Protein AF-A0A956Z7A0-F1 (afdb_monomer)

Radius of gyration: 36.02 Å; Cα contacts (8 Å, |Δi|>4): 353; chains: 1; bounding box: 116×99×53 Å

Secondary structure (DSSP, 8-state):
-----------PPPPP-----PPPP--------S-HHHHHHHHHHHHHHHHHHHHHHHHHHHHHHHHHHHHHHHHHHHHTPPPSGGGTT--PPPPPEEE-TTS-EEEETT-SS------GGGS-HHHHHHHHHHH-TTGGGSSS--HHHHHHHHHHHHHSSS-------HHHHHHHHHH--S---HHHHHHHHHHHHHHHHHS-HHHHHHHHHHHSB-STT-BSHHHHHHHHHSS-GGG--HHHHHHHHHHTTSTTTT-TTT-HHHHHHHHHHHHHHHHHTTSS-HHHHHHHHHPPP-PPP------S-HHHHHHHHHHHHHHH-HHHHHH-

Nearest PDB structures (foldseek):
  3nb6-assembly1_A-2  TM=9.748E-01  e=9.211E-15  Aquifex aeolicus
  2oqo-assembly1_A-2  TM=9.650E-01  e=6.557E-15  Aquifex aeolicus VF5
  3nb7-assembly1_A-2  TM=9.835E-01  e=1.732E-14  Aquifex aeolicus
  3dwk-assembly3_C  TM=7.729E-01  e=4.667E-15  Staphylococcus aureus subsp. aureus COL
  3dwk-assembly2_B  TM=7.489E-01  e=5.399E-15  Staphylococcus aureus subsp. aureus COL

Solvent-accessible surface area (backbone atoms only — not comparable to full-atom values): 19410 Å² total; per-residue (Å²): 138,87,87,90,87,89,85,89,82,89,79,83,83,85,78,86,78,89,78,90,83,83,81,83,82,82,81,76,83,76,85,87,86,72,64,72,66,59,56,53,53,50,52,54,53,58,52,50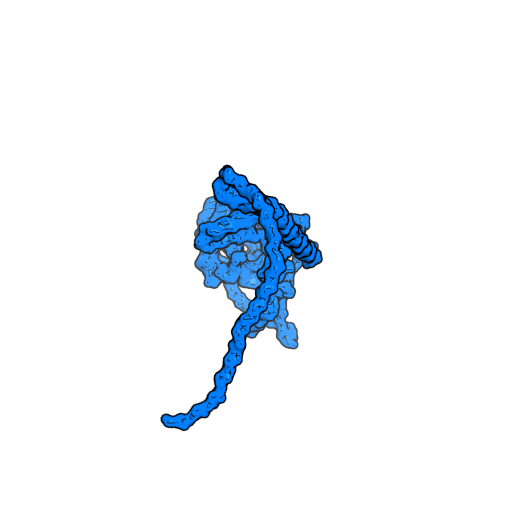,66,65,48,48,60,54,54,51,48,50,50,52,50,50,52,49,53,51,50,52,51,52,51,49,53,50,54,53,52,65,72,68,54,79,78,70,69,66,60,77,75,64,66,75,64,66,66,40,70,42,58,48,101,84,70,48,81,68,46,46,76,43,48,97,62,80,72,67,81,62,59,59,86,58,36,19,70,41,38,59,47,24,34,31,44,69,55,28,78,53,59,96,78,46,67,32,58,47,66,70,55,29,52,48,25,54,55,48,39,77,73,40,97,78,63,76,58,80,56,61,29,62,46,29,50,39,42,39,74,74,75,48,76,89,68,92,44,72,67,52,53,52,49,31,54,54,48,13,39,54,47,50,75,75,43,54,70,66,57,52,51,27,53,34,46,44,58,44,59,45,28,91,63,12,49,8,47,41,48,32,27,36,56,47,52,68,35,54,33,50,70,42,46,63,50,58,15,15,38,53,38,40,11,60,84,36,22,70,81,30,26,58,90,84,29,47,69,58,21,48,54,38,20,50,52,30,45,51,39,22,41,77,72,65,76,44,51,69,70,54,47,62,46,41,72,69,55,80,83,72,70,42,78,85,76,76,79,58,78,82,48,52,66,62,54,50,52,52,48,53,53,46,30,70,77,61,32,62,61,44,58,73,47,95

Foldseek 3Di:
DDDDDDDDDDDDDDDDDDDDDDDDDPDDDDDPDDDPVVVVVVVVVVVCVVCVVVVVVVVVVVVVVVVVVVVVLLVVLLVPADDPCCLVVDQAFAFDFDADPVRHTQDTPLDDDGLDQDALVLAAPLLLLLLCLQANVCLVPDQQADPVQLVVQVVVVVVDDPDRRDRGHLLLVLCCLPGHDPDDDPSRVSSSSSNSNVCSVPDDSSSSSSSSQSAADQAPSDGHQQSVCCQWPVDGSSPDDNLNSLLSSLCRVPNHVLPCVVCVPSSLVSSLVSLVSCVVSVVDDPVSSVVSNVDDRDTDDDDPPSPDPVVVVVVVLVVCCVVPNPSVNGRD

Mean predicted aligned error: 13.78 Å

pLDDT: mean 80.16, std 17.2, range [29.67, 98.44]

Sequence (332 aa):
MPPEFAKEYQIPPAMAFEDRNQPEGDQKDFPTSLPIDEWCHAKLRANTSRVLPWVKGVAVLGALVVSLGIGYVVADVLKTLPDVTVLEDFRPLESSRIYDRYGKLLANIQGDEDRAVVALDDMSHFVKKAVLAIEDTRFYRHNGIDFRGTLRAVVTNFQADGHVQGGSTVTQQLVKNLFLTPEKSYIRKLKEAALSAKVERRYSKDRILELYLNQVYFGNQSYGIEKAARRYFKKSARQLNLGESAVLAGLLKAPEGLSPYNYPKAAKARKEEVLAKMFELGYITEPQYRRALKDKIVLNDRKAKYANHPYFVTYLIQELEAMYGADVLRHG

Structure (mmCIF, N/CA/C/O backbone):
data_AF-A0A956Z7A0-F1
#
_entry.id   AF-A0A956Z7A0-F1
#
loop_
_atom_site.group_PDB
_atom_site.id
_atom_site.type_symbol
_atom_site.label_atom_id
_atom_site.label_alt_id
_atom_site.label_comp_id
_atom_site.label_asym_id
_atom_site.label_entity_id
_atom_site.label_seq_id
_atom_site.pdbx_PDB_ins_code
_atom_site.Cartn_x
_atom_site.Cartn_y
_atom_site.Cartn_z
_atom_site.occupancy
_atom_site.B_iso_or_equiv
_atom_site.auth_seq_id
_atom_site.auth_comp_id
_atom_site.auth_asym_id
_atom_site.auth_atom_id
_atom_site.pdbx_PDB_model_num
ATOM 1 N N . MET A 1 1 ? 94.726 15.662 19.147 1.00 29.67 1 MET A N 1
ATOM 2 C CA . MET A 1 1 ? 95.896 15.286 18.323 1.00 29.67 1 MET A CA 1
ATOM 3 C C . MET A 1 1 ? 95.431 14.298 17.256 1.00 29.67 1 MET A C 1
ATOM 5 O O . MET A 1 1 ? 94.526 13.537 17.574 1.00 29.67 1 MET A O 1
ATOM 9 N N . PRO A 1 2 ? 95.946 14.413 16.019 1.00 61.47 2 PRO A N 1
ATOM 10 C CA . PRO A 1 2 ? 95.200 14.357 14.744 1.00 61.47 2 PRO A CA 1
ATOM 11 C C . PRO A 1 2 ? 95.667 13.108 13.925 1.00 61.47 2 PRO A C 1
ATOM 13 O O . PRO A 1 2 ? 96.045 12.169 14.630 1.00 61.47 2 PRO A O 1
ATOM 16 N N . PRO A 1 3 ? 95.685 12.968 12.563 1.00 55.47 3 PRO A N 1
ATOM 17 C CA . PRO A 1 3 ? 95.715 13.923 11.420 1.00 55.47 3 PRO A CA 1
ATOM 18 C C . PRO A 1 3 ? 94.527 13.754 10.425 1.00 55.47 3 PRO A C 1
ATOM 20 O O . PRO A 1 3 ? 93.799 12.774 10.515 1.00 55.47 3 PRO A O 1
ATOM 23 N N . GLU A 1 4 ? 94.136 14.685 9.539 1.00 45.84 4 GLU A N 1
ATOM 24 C CA . GLU A 1 4 ? 94.835 15.593 8.592 1.00 45.84 4 GLU A CA 1
ATOM 25 C C . GLU A 1 4 ? 95.025 14.997 7.172 1.00 45.84 4 GLU A C 1
ATOM 27 O O . GLU A 1 4 ? 95.237 13.798 7.017 1.00 45.84 4 GLU A O 1
ATOM 32 N N . PHE A 1 5 ? 94.987 15.905 6.179 1.00 46.78 5 PHE A N 1
ATOM 33 C CA . PHE A 1 5 ? 95.281 15.834 4.728 1.00 46.78 5 PHE A CA 1
ATOM 34 C C . PHE A 1 5 ? 94.074 15.673 3.777 1.00 46.78 5 PHE A C 1
ATOM 36 O O . PHE A 1 5 ? 93.530 14.588 3.627 1.00 46.78 5 PHE A O 1
ATOM 43 N N . ALA A 1 6 ? 93.496 16.738 3.197 1.00 44.47 6 ALA A N 1
ATOM 44 C CA . ALA A 1 6 ? 93.996 17.792 2.282 1.00 44.47 6 ALA A CA 1
ATOM 45 C C . ALA A 1 6 ? 93.718 17.468 0.800 1.00 44.47 6 ALA A C 1
ATOM 47 O O . ALA A 1 6 ? 94.284 16.523 0.257 1.00 44.47 6 ALA A O 1
ATOM 48 N N . LYS A 1 7 ? 92.937 18.323 0.123 1.00 44.56 7 LYS A N 1
ATOM 49 C CA . LYS A 1 7 ? 93.438 19.183 -0.967 1.00 44.56 7 LYS A CA 1
ATOM 50 C C . LYS A 1 7 ? 92.357 20.121 -1.512 1.00 44.56 7 LYS A C 1
ATOM 52 O O . LYS A 1 7 ? 91.233 19.736 -1.808 1.00 44.56 7 LYS A O 1
ATOM 57 N N . GLU A 1 8 ? 92.792 21.361 -1.621 1.00 43.12 8 GLU A N 1
ATOM 58 C CA . GLU A 1 8 ? 92.198 22.550 -2.211 1.00 43.12 8 GLU A CA 1
ATOM 59 C C . GLU A 1 8 ? 92.078 22.407 -3.741 1.00 43.12 8 GLU A C 1
ATOM 61 O O . GLU A 1 8 ? 92.987 21.879 -4.383 1.00 43.12 8 GLU A O 1
ATOM 66 N N . TYR A 1 9 ? 90.973 22.875 -4.333 1.00 47.50 9 TYR A N 1
ATOM 67 C CA . TYR A 1 9 ? 90.856 23.057 -5.784 1.00 47.50 9 TYR A CA 1
ATOM 68 C C . TYR A 1 9 ? 90.240 24.429 -6.077 1.00 47.50 9 TYR A C 1
ATOM 70 O O . TYR A 1 9 ? 89.054 24.666 -5.854 1.00 47.50 9 TYR A O 1
ATOM 78 N N . GLN A 1 10 ? 91.091 25.340 -6.546 1.00 46.09 10 GLN A N 1
ATOM 79 C CA . GLN A 1 10 ? 90.732 26.640 -7.107 1.00 46.09 10 GLN A CA 1
ATOM 80 C C . GLN A 1 10 ? 90.154 26.458 -8.517 1.00 46.09 10 GLN A C 1
ATOM 82 O O . GLN A 1 10 ? 90.701 25.698 -9.316 1.00 46.09 10 GLN A O 1
ATOM 87 N N . ILE A 1 11 ? 89.080 27.184 -8.836 1.00 51.34 11 ILE A N 1
ATOM 88 C CA . ILE A 1 11 ? 88.523 27.290 -10.192 1.00 51.34 11 ILE A CA 1
ATOM 89 C C . ILE A 1 11 ? 88.695 28.756 -10.667 1.00 51.34 11 ILE A C 1
ATOM 91 O O . ILE A 1 11 ? 88.435 29.668 -9.880 1.00 51.34 11 ILE A O 1
ATOM 95 N N . PRO A 1 12 ? 89.198 28.979 -11.901 1.00 54.12 12 PRO A N 1
ATOM 96 C CA . PRO A 1 12 ? 89.777 30.238 -12.415 1.00 54.12 12 PRO A CA 1
ATOM 97 C C . PRO A 1 12 ? 88.792 31.405 -12.669 1.00 54.12 12 PRO A C 1
ATOM 99 O O . PRO A 1 12 ? 87.578 31.200 -12.661 1.00 54.12 12 PRO A O 1
ATOM 102 N N . PRO A 1 13 ? 89.308 32.634 -12.920 1.00 47.94 13 PRO A N 1
ATOM 103 C CA . PRO A 1 13 ? 88.504 33.844 -13.110 1.00 47.94 13 PRO A CA 1
ATOM 104 C C . PRO A 1 13 ? 87.641 33.817 -14.379 1.00 47.94 13 PRO A C 1
ATOM 106 O O . PRO A 1 13 ? 87.987 33.201 -15.387 1.00 47.94 13 PRO A O 1
ATOM 109 N N . ALA A 1 14 ? 86.519 34.538 -14.312 1.00 48.41 14 ALA A N 1
ATOM 110 C CA . ALA A 1 14 ? 85.556 34.710 -15.392 1.00 48.41 14 ALA A CA 1
ATOM 111 C C . ALA A 1 14 ? 86.208 35.305 -16.653 1.00 48.41 14 ALA A C 1
ATOM 113 O O . ALA A 1 14 ? 86.750 36.411 -16.621 1.00 48.41 14 ALA A O 1
ATOM 114 N N . MET A 1 15 ? 86.119 34.580 -17.772 1.00 41.28 15 MET A N 1
ATOM 115 C CA . MET A 1 15 ? 86.375 35.140 -19.097 1.00 41.28 15 MET A CA 1
ATOM 116 C C . MET A 1 15 ? 85.224 36.060 -19.498 1.00 41.28 15 MET A C 1
ATOM 118 O O . MET A 1 15 ? 84.053 35.681 -19.443 1.00 41.28 15 MET A O 1
ATOM 122 N N . ALA A 1 16 ? 85.598 37.260 -19.930 1.00 44.91 16 ALA A N 1
ATOM 123 C CA . ALA A 1 16 ? 84.734 38.218 -20.587 1.00 44.91 16 ALA A CA 1
ATOM 124 C C . ALA A 1 16 ? 84.171 37.638 -21.893 1.00 44.91 16 ALA A C 1
ATOM 126 O O . ALA A 1 16 ? 84.924 37.183 -22.753 1.00 44.91 16 ALA A O 1
ATOM 127 N N . PHE A 1 17 ? 82.852 37.713 -22.045 1.00 41.62 17 PHE A N 1
ATOM 128 C CA . PHE A 1 17 ? 82.188 37.674 -23.341 1.00 41.62 17 PHE A CA 1
ATOM 129 C C . PHE A 1 17 ? 81.624 39.069 -23.606 1.00 41.62 17 PHE A C 1
ATOM 131 O O . PHE A 1 17 ? 80.594 39.459 -23.061 1.00 41.62 17 PHE A O 1
ATOM 138 N N . GLU A 1 18 ? 82.353 39.832 -24.413 1.00 46.03 18 GLU A N 1
ATOM 139 C CA . GLU A 1 18 ? 81.781 40.899 -25.224 1.00 46.03 18 GLU A CA 1
ATOM 140 C C . GLU A 1 18 ? 80.924 40.235 -26.300 1.00 46.03 18 GLU A C 1
ATOM 142 O O . GLU A 1 18 ? 81.451 39.488 -27.123 1.00 46.03 18 GLU A O 1
ATOM 147 N N . ASP A 1 19 ? 79.624 40.526 -26.322 1.00 44.31 19 ASP A N 1
ATOM 148 C CA . ASP A 1 19 ? 78.881 40.437 -27.571 1.00 44.31 19 ASP A CA 1
ATOM 149 C C . ASP A 1 19 ? 78.107 41.727 -27.822 1.00 44.31 19 ASP A C 1
ATOM 151 O O . ASP A 1 19 ? 77.316 42.216 -27.009 1.00 44.31 19 ASP A O 1
ATOM 155 N N . ARG A 1 20 ? 78.448 42.296 -28.973 1.00 47.03 20 ARG A N 1
ATOM 156 C CA . ARG A 1 20 ? 77.881 43.480 -29.587 1.00 47.03 20 ARG A CA 1
ATOM 157 C C . ARG A 1 20 ? 76.527 43.077 -30.147 1.00 47.03 20 ARG A C 1
ATOM 159 O O . ARG A 1 20 ? 76.453 42.108 -30.887 1.00 47.03 20 ARG A O 1
ATOM 166 N N . ASN A 1 21 ? 75.494 43.860 -29.862 1.00 44.25 21 ASN A N 1
ATOM 167 C CA . ASN A 1 21 ? 74.483 44.312 -30.827 1.00 44.25 21 ASN A CA 1
ATOM 168 C C . ASN A 1 21 ? 73.264 44.821 -30.064 1.00 44.25 21 ASN A C 1
ATOM 170 O O . ASN A 1 21 ? 72.369 44.080 -29.667 1.00 44.25 21 ASN A O 1
ATOM 174 N N . GLN A 1 22 ? 73.253 46.133 -29.889 1.00 43.94 22 GLN A N 1
ATOM 175 C CA . GLN A 1 22 ? 72.112 46.918 -29.464 1.00 43.94 22 GLN A CA 1
ATOM 176 C C . GLN A 1 22 ? 71.404 47.388 -30.745 1.00 43.94 22 GLN A C 1
ATOM 178 O O . GLN A 1 22 ? 72.039 48.098 -31.524 1.00 43.94 22 GLN A O 1
ATOM 183 N N . PRO A 1 23 ? 70.141 47.017 -31.021 1.00 43.25 23 PRO A N 1
ATOM 184 C CA . PRO A 1 23 ? 69.341 47.755 -31.978 1.00 43.25 23 PRO A CA 1
ATOM 185 C C . PRO A 1 23 ? 68.660 48.930 -31.271 1.00 43.25 23 PRO A C 1
ATOM 187 O O . PRO A 1 23 ? 68.113 48.801 -30.173 1.00 43.25 23 PRO A O 1
ATOM 190 N N . GLU A 1 24 ? 68.760 50.078 -31.927 1.00 43.22 24 GLU A N 1
ATOM 191 C CA . GLU A 1 24 ? 68.208 51.378 -31.566 1.00 43.22 24 GLU A CA 1
ATOM 192 C C . GLU A 1 24 ? 66.711 51.312 -31.232 1.00 43.22 24 GLU A C 1
ATOM 194 O O . GLU A 1 24 ? 65.924 50.617 -31.878 1.00 43.22 24 GLU A O 1
ATOM 199 N N . GLY A 1 25 ? 66.330 52.040 -30.182 1.00 36.97 25 GLY A N 1
ATOM 200 C CA . GLY A 1 25 ? 64.959 52.129 -29.706 1.00 36.97 25 GLY A CA 1
ATOM 201 C C . GLY A 1 25 ? 64.087 52.980 -30.622 1.00 36.97 25 GLY A C 1
ATOM 202 O O . GLY A 1 25 ? 64.340 54.166 -30.805 1.00 36.97 25 GLY A O 1
ATOM 203 N N . ASP A 1 26 ? 63.009 52.379 -31.116 1.00 44.00 26 ASP A N 1
ATOM 204 C CA . ASP A 1 26 ? 61.862 53.087 -31.674 1.00 44.00 26 ASP A CA 1
ATOM 205 C C . ASP A 1 26 ? 60.937 53.456 -30.501 1.00 44.00 26 ASP A C 1
ATOM 207 O O . ASP A 1 26 ? 60.192 52.629 -29.959 1.00 44.00 26 ASP A O 1
ATOM 211 N N . GLN A 1 27 ? 61.083 54.688 -30.017 1.00 49.06 27 GLN A N 1
ATOM 212 C CA . GLN A 1 27 ? 60.327 55.246 -28.902 1.00 49.06 27 GLN A CA 1
ATOM 213 C C . GLN A 1 27 ? 58.881 55.488 -29.349 1.00 49.06 27 GLN A C 1
ATOM 215 O O . GLN A 1 27 ? 58.532 56.555 -29.838 1.00 49.06 27 GLN A O 1
ATOM 220 N N . LYS A 1 28 ? 58.023 54.471 -29.206 1.00 47.62 28 LYS A N 1
ATOM 221 C CA . LYS A 1 28 ? 56.580 54.632 -29.414 1.00 47.62 28 LYS A CA 1
ATOM 222 C C . LYS A 1 28 ? 55.979 55.417 -28.254 1.00 47.62 28 LYS A C 1
ATOM 224 O O . LYS A 1 28 ? 55.961 54.943 -27.118 1.00 47.62 28 LYS A O 1
ATOM 229 N N . ASP A 1 29 ? 55.484 56.603 -28.588 1.00 49.16 29 ASP A N 1
ATOM 230 C CA . ASP A 1 29 ? 54.705 57.494 -27.739 1.00 49.16 29 ASP A CA 1
ATOM 231 C C . ASP A 1 29 ? 53.628 56.733 -26.952 1.00 49.16 29 ASP A C 1
ATOM 233 O O . ASP A 1 29 ? 52.680 56.172 -27.511 1.00 49.16 29 ASP A O 1
ATOM 237 N N . PHE A 1 30 ? 53.764 56.729 -25.627 1.00 45.25 30 PHE A N 1
ATOM 238 C CA . PHE A 1 30 ? 52.681 56.347 -24.730 1.00 45.25 30 PHE A CA 1
ATOM 239 C C . PHE A 1 30 ? 51.733 57.546 -24.591 1.00 45.25 30 PHE A C 1
ATOM 241 O O . PHE A 1 30 ? 52.183 58.607 -24.156 1.00 45.25 30 PHE A O 1
ATOM 248 N N . PRO A 1 31 ? 50.432 57.419 -24.910 1.00 48.88 31 PRO A N 1
ATOM 249 C CA . PRO A 1 31 ? 49.491 58.504 -24.686 1.00 48.88 31 PRO A CA 1
ATOM 250 C C . PRO A 1 31 ? 49.335 58.749 -23.180 1.00 48.88 31 PRO A C 1
ATOM 252 O O . PRO A 1 31 ? 48.829 57.912 -22.431 1.00 48.88 31 PRO A O 1
ATOM 255 N N . THR A 1 32 ? 49.780 59.920 -22.738 1.00 58.50 32 THR A N 1
ATOM 256 C CA . THR A 1 32 ? 49.518 60.487 -21.419 1.00 58.50 32 THR A CA 1
ATOM 257 C C . THR A 1 32 ? 48.074 60.978 -21.363 1.00 58.50 32 THR A C 1
ATOM 259 O O . THR A 1 32 ? 47.746 61.985 -21.982 1.00 58.50 32 THR A O 1
ATOM 262 N N . SER A 1 33 ? 47.232 60.259 -20.606 1.00 61.03 33 SER A N 1
ATOM 263 C CA . SER A 1 33 ? 45.991 60.697 -19.919 1.00 61.03 33 SER A CA 1
ATOM 264 C C . SER A 1 33 ? 44.778 59.771 -20.083 1.00 61.03 33 SER A C 1
ATOM 266 O O . SER A 1 33 ? 43.698 60.204 -20.462 1.00 61.03 33 SER A O 1
ATOM 268 N N . LEU A 1 34 ? 44.912 58.507 -19.674 1.00 54.75 34 LEU A N 1
ATOM 269 C CA . LEU A 1 34 ? 43.799 57.785 -19.046 1.00 54.75 34 LEU A CA 1
ATOM 270 C C . LEU A 1 34 ? 44.337 57.037 -17.815 1.00 54.75 34 LEU A C 1
ATOM 272 O O . LEU A 1 34 ? 45.454 56.510 -17.877 1.00 54.75 34 LEU A O 1
ATOM 276 N N . PRO A 1 35 ? 43.618 57.043 -16.681 1.00 61.59 35 PRO A N 1
ATOM 277 C CA . PRO A 1 35 ? 44.117 56.469 -15.440 1.00 61.59 35 PRO A CA 1
ATOM 278 C C . PRO A 1 35 ? 44.263 54.936 -15.568 1.00 61.59 35 PRO A C 1
ATOM 280 O O . PRO A 1 35 ? 43.536 54.261 -16.297 1.00 61.59 35 PRO A O 1
ATOM 283 N N . ILE A 1 36 ? 45.306 54.388 -14.932 1.00 59.59 36 ILE A N 1
ATOM 284 C CA . ILE A 1 36 ? 45.783 52.996 -15.095 1.00 59.59 36 ILE A CA 1
ATOM 285 C C . ILE A 1 36 ? 44.692 51.957 -14.749 1.00 59.59 36 ILE A C 1
ATOM 287 O O . ILE A 1 36 ? 44.704 50.830 -15.254 1.00 59.59 36 ILE A O 1
ATOM 291 N N . ASP A 1 37 ? 43.719 52.340 -13.926 1.00 59.25 37 ASP A N 1
ATOM 292 C CA . ASP A 1 37 ? 42.543 51.551 -13.569 1.00 59.25 37 ASP A CA 1
ATOM 293 C C . ASP A 1 37 ? 41.601 51.314 -14.764 1.00 59.25 37 ASP A C 1
ATOM 295 O O . ASP A 1 37 ? 41.154 50.179 -14.963 1.00 59.25 37 ASP A O 1
ATOM 299 N N . GLU A 1 38 ? 41.367 52.308 -15.626 1.00 56.69 38 GLU A N 1
ATOM 300 C CA . GLU A 1 38 ? 40.526 52.147 -16.822 1.00 56.69 38 GLU A CA 1
ATOM 301 C C . GLU A 1 38 ? 41.139 51.180 -17.841 1.00 56.69 38 GLU A C 1
ATOM 303 O O . GLU A 1 38 ? 40.427 50.359 -18.429 1.00 56.69 38 GLU A O 1
ATOM 308 N N . TRP A 1 39 ? 42.466 51.189 -18.005 1.00 51.94 39 TRP A N 1
ATOM 309 C CA . TRP A 1 39 ? 43.159 50.276 -18.922 1.00 51.94 39 TRP A CA 1
ATOM 310 C C . TRP A 1 39 ? 43.138 48.823 -18.424 1.00 51.94 39 TRP A C 1
ATOM 312 O O . TRP A 1 39 ? 42.869 47.895 -19.197 1.00 51.94 39 TRP A O 1
ATOM 322 N N . CYS A 1 40 ? 43.343 48.606 -17.120 1.00 56.94 40 CYS A N 1
ATOM 323 C CA . CYS A 1 40 ? 43.238 47.282 -16.501 1.00 56.94 40 CYS A CA 1
ATOM 324 C C . CYS A 1 40 ? 41.802 46.732 -16.553 1.00 56.94 40 CYS A C 1
ATOM 326 O O . CYS A 1 40 ? 41.605 45.570 -16.923 1.00 56.94 40 CYS A O 1
ATOM 328 N N . HIS A 1 41 ? 40.784 47.557 -16.281 1.00 56.38 41 HIS A N 1
ATOM 329 C CA . HIS A 1 41 ? 39.383 47.148 -16.402 1.00 56.38 41 HIS A CA 1
ATOM 330 C C . HIS A 1 41 ? 38.955 46.898 -17.858 1.00 56.38 41 HIS A C 1
ATOM 332 O O . HIS A 1 41 ? 38.216 45.942 -18.114 1.00 56.38 41 HIS A O 1
ATOM 338 N N . ALA A 1 42 ? 39.448 47.675 -18.828 1.00 55.78 42 ALA A N 1
ATOM 339 C CA . ALA A 1 42 ? 39.160 47.473 -20.249 1.00 55.78 42 ALA A CA 1
ATOM 340 C C . ALA A 1 42 ? 39.790 46.182 -20.801 1.00 55.78 42 ALA A C 1
ATOM 342 O O . ALA A 1 42 ? 39.126 45.422 -21.511 1.00 55.78 42 ALA A O 1
ATOM 343 N N . LYS A 1 43 ? 41.040 45.870 -20.432 1.00 52.44 43 LYS A N 1
ATOM 344 C CA . LYS A 1 43 ? 41.747 44.666 -20.903 1.00 52.44 43 LYS A CA 1
ATOM 345 C C . LYS A 1 43 ? 41.217 43.379 -20.257 1.00 52.44 43 LYS A C 1
ATOM 347 O O . LYS A 1 43 ? 41.088 42.360 -20.938 1.00 52.44 43 LYS A O 1
ATOM 352 N N . LEU A 1 44 ? 40.812 43.435 -18.982 1.00 54.50 44 LEU A N 1
ATOM 353 C CA . LEU A 1 44 ? 40.102 42.339 -18.305 1.00 54.50 44 LEU A CA 1
ATOM 354 C C . LEU A 1 44 ? 38.706 42.096 -18.909 1.00 54.50 44 LEU A C 1
ATOM 356 O O . LEU A 1 44 ? 38.335 40.941 -19.129 1.00 54.50 44 LEU A O 1
ATOM 360 N N . ARG A 1 45 ? 37.953 43.153 -19.261 1.00 52.94 45 ARG A N 1
ATOM 361 C CA . ARG A 1 45 ? 36.662 43.047 -19.978 1.00 52.94 45 ARG A CA 1
ATOM 362 C C . ARG A 1 45 ? 36.811 42.515 -21.412 1.00 52.94 45 ARG A C 1
ATOM 364 O O . ARG A 1 45 ? 35.970 41.742 -21.865 1.00 52.94 45 ARG A O 1
ATOM 371 N N . ALA A 1 46 ? 37.889 42.868 -22.114 1.00 53.31 46 ALA A N 1
ATOM 372 C CA . ALA A 1 46 ? 38.157 42.408 -23.480 1.00 53.31 46 ALA A CA 1
ATOM 373 C C . ALA A 1 46 ? 38.605 40.935 -23.564 1.00 53.31 46 ALA A C 1
ATOM 375 O O . ALA A 1 46 ? 38.322 40.262 -24.553 1.00 53.31 46 ALA A O 1
ATOM 376 N N . ASN A 1 47 ? 39.287 40.411 -22.538 1.00 54.56 47 ASN A N 1
ATOM 377 C CA . ASN A 1 47 ? 39.674 38.996 -22.500 1.00 54.56 47 ASN A CA 1
ATOM 378 C C . ASN A 1 47 ? 38.515 38.103 -22.016 1.00 54.56 47 ASN A C 1
ATOM 380 O O . ASN A 1 47 ? 38.268 37.032 -22.567 1.00 54.56 47 ASN A O 1
ATOM 384 N N . THR A 1 48 ? 37.726 38.572 -21.045 1.00 53.94 48 THR A N 1
ATOM 385 C CA . THR A 1 48 ? 36.538 37.843 -20.565 1.00 53.94 48 THR A CA 1
ATOM 386 C C . THR A 1 48 ? 35.440 37.728 -21.627 1.00 53.94 48 THR A C 1
ATOM 388 O O . THR A 1 48 ? 34.823 36.669 -21.729 1.00 53.94 48 THR A O 1
ATOM 391 N N . SER A 1 49 ? 35.239 38.733 -22.490 1.00 59.19 49 SER A N 1
ATOM 392 C CA . SER A 1 49 ? 34.265 38.664 -23.596 1.00 59.19 49 SER A CA 1
ATOM 393 C C . SER A 1 49 ? 34.635 37.654 -24.692 1.00 59.19 49 SER A C 1
ATOM 395 O O . SER A 1 49 ? 33.743 37.114 -25.345 1.00 59.19 49 SER A O 1
ATOM 397 N N . ARG A 1 50 ? 35.930 37.345 -24.865 1.00 66.94 50 ARG A N 1
ATOM 398 C CA . ARG A 1 50 ? 36.422 36.355 -25.840 1.00 66.94 50 ARG A CA 1
ATOM 399 C C . ARG A 1 50 ? 36.407 34.927 -25.304 1.00 66.94 50 ARG A C 1
ATOM 401 O O . ARG A 1 50 ? 36.199 34.016 -26.092 1.00 66.94 50 ARG A O 1
ATOM 408 N N . VAL A 1 51 ? 36.576 34.721 -23.995 1.00 71.62 51 VAL A N 1
ATOM 409 C CA . VAL A 1 51 ? 36.603 33.388 -23.352 1.00 71.62 51 VAL A CA 1
ATOM 410 C C . VAL A 1 51 ? 35.199 32.896 -22.967 1.00 71.62 51 VAL A C 1
ATOM 412 O O . VAL A 1 51 ? 34.905 31.703 -23.048 1.00 71.62 51 VAL A O 1
ATOM 415 N N . LEU A 1 52 ? 34.287 33.807 -22.617 1.00 78.62 52 LEU A N 1
ATOM 416 C CA . LEU A 1 52 ? 32.908 33.489 -22.236 1.00 78.62 52 LEU A CA 1
ATOM 417 C C . LEU A 1 52 ? 32.094 32.685 -23.280 1.00 78.62 52 LEU A C 1
ATOM 419 O O . LEU A 1 52 ? 31.386 31.767 -22.857 1.00 78.62 52 LEU A O 1
ATOM 423 N N . PRO A 1 53 ? 32.147 32.951 -24.606 1.00 81.81 53 PRO A N 1
ATOM 424 C CA . PRO A 1 53 ? 31.434 32.127 -25.587 1.00 81.81 53 PRO A CA 1
ATOM 425 C C . PRO A 1 53 ? 31.977 30.694 -25.660 1.00 81.81 53 PRO A C 1
ATOM 427 O O . PRO A 1 53 ? 31.188 29.770 -25.837 1.00 81.81 53 PRO A O 1
ATOM 430 N N . TRP A 1 54 ? 33.280 30.483 -25.444 1.00 84.56 54 TRP A N 1
ATOM 431 C CA . TRP A 1 54 ? 33.877 29.144 -25.391 1.00 84.56 54 TRP A CA 1
ATOM 432 C C . TRP A 1 54 ? 33.464 28.387 -24.132 1.00 84.56 54 TRP A C 1
ATOM 434 O O . TRP A 1 54 ? 33.066 27.232 -24.227 1.00 84.56 54 TRP A O 1
ATOM 444 N N . VAL A 1 55 ? 33.466 29.042 -22.966 1.00 85.12 55 VAL A N 1
ATOM 445 C CA . VAL A 1 55 ? 32.975 28.439 -21.713 1.00 85.12 55 VAL A CA 1
ATOM 446 C C . VAL A 1 55 ? 31.496 28.061 -21.832 1.00 85.12 55 VAL A C 1
ATOM 448 O O . VAL A 1 55 ? 31.115 26.951 -21.468 1.00 85.12 55 VAL A O 1
ATOM 451 N N . LYS A 1 56 ? 30.660 28.941 -22.406 1.00 86.31 56 LYS A N 1
ATOM 452 C CA . LYS A 1 56 ? 29.250 28.635 -22.699 1.00 86.31 56 LYS A CA 1
ATOM 453 C C . LYS A 1 56 ? 29.115 27.490 -23.706 1.00 86.31 56 LYS A C 1
ATOM 455 O O . LYS A 1 56 ? 28.30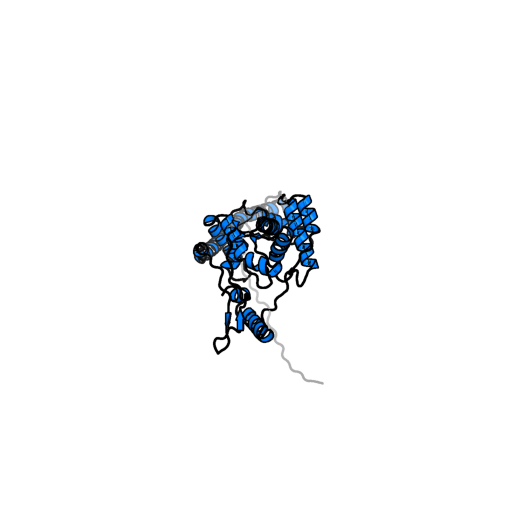0 26.602 -23.487 1.00 86.31 56 LYS A O 1
ATOM 460 N N . GLY A 1 57 ? 29.919 27.478 -24.769 1.00 86.88 57 GLY A N 1
ATOM 461 C CA . GLY A 1 57 ? 29.924 26.416 -25.778 1.00 86.88 57 GLY A CA 1
ATOM 462 C C . GLY A 1 57 ? 30.289 25.049 -25.196 1.00 86.88 57 GLY A C 1
ATOM 463 O O . GLY A 1 57 ? 29.576 24.077 -25.430 1.00 86.88 57 GLY A O 1
ATOM 464 N N . VAL A 1 58 ? 31.333 24.983 -24.366 1.00 89.62 58 VAL A N 1
ATOM 465 C CA . VAL A 1 58 ? 31.739 23.763 -23.649 1.00 89.62 58 VAL A CA 1
ATOM 466 C C . VAL A 1 58 ? 30.664 23.322 -22.656 1.00 89.62 58 VAL A C 1
ATOM 468 O O . VAL A 1 58 ? 30.356 22.136 -22.591 1.00 89.62 58 VAL A O 1
ATOM 471 N N . ALA A 1 59 ? 30.042 24.251 -21.923 1.00 88.69 59 ALA A N 1
ATOM 472 C CA . ALA A 1 59 ? 28.949 23.929 -21.005 1.00 88.69 59 ALA A CA 1
ATOM 473 C C . ALA A 1 59 ? 27.717 23.368 -21.739 1.00 88.69 59 ALA A C 1
ATOM 475 O O . ALA A 1 59 ? 27.138 22.376 -21.297 1.00 88.69 59 ALA A O 1
ATOM 476 N N . VAL A 1 60 ? 27.338 23.957 -22.879 1.00 91.62 60 VAL A N 1
ATOM 477 C CA . VAL A 1 60 ? 26.229 23.475 -23.720 1.00 91.62 60 VAL A CA 1
ATOM 478 C C . VAL A 1 60 ? 26.548 22.103 -24.311 1.00 91.62 60 VAL A C 1
ATOM 480 O O . VAL A 1 60 ? 25.709 21.207 -24.247 1.00 91.62 60 VAL A O 1
ATOM 483 N N . LEU A 1 61 ? 27.762 21.906 -24.830 1.00 90.88 61 LEU A N 1
ATOM 484 C CA . LEU A 1 61 ? 28.201 20.614 -25.357 1.00 90.88 61 LEU A CA 1
ATOM 485 C C . LEU A 1 61 ? 28.217 19.542 -24.259 1.00 90.88 61 LEU A C 1
ATOM 487 O O . LEU A 1 61 ? 27.706 18.445 -24.467 1.00 90.88 61 LEU A O 1
ATOM 491 N N . GLY A 1 62 ? 28.731 19.874 -23.072 1.00 89.31 62 GLY A N 1
ATOM 492 C CA . GLY A 1 62 ? 28.710 18.994 -21.905 1.00 89.31 62 GLY A CA 1
ATOM 493 C C . GLY A 1 62 ? 27.287 18.610 -21.497 1.00 89.31 62 GLY A C 1
ATOM 494 O O . GLY A 1 62 ? 26.998 17.429 -21.318 1.00 89.31 62 GLY A O 1
ATOM 495 N N . ALA A 1 63 ? 26.366 19.576 -21.432 1.00 89.81 63 ALA A N 1
ATOM 496 C CA . ALA A 1 63 ? 24.956 19.313 -21.143 1.00 89.81 63 ALA A CA 1
ATOM 497 C C . ALA A 1 63 ? 24.294 18.421 -22.208 1.00 89.81 63 ALA A C 1
ATOM 499 O O . ALA A 1 63 ? 23.484 17.555 -21.870 1.00 89.81 63 ALA A O 1
ATOM 500 N N . LEU A 1 64 ? 24.654 18.591 -23.483 1.00 92.44 64 LEU A N 1
ATOM 501 C CA . LEU A 1 64 ? 24.137 17.781 -24.584 1.00 92.44 64 LEU A CA 1
ATOM 502 C C . LEU A 1 64 ? 24.653 16.337 -24.519 1.00 92.44 64 LEU A C 1
ATOM 504 O O . LEU A 1 64 ? 23.859 15.408 -24.642 1.00 92.44 64 LEU A O 1
ATOM 508 N N . VAL A 1 65 ? 25.943 16.134 -24.234 1.00 92.06 65 VAL A N 1
ATOM 509 C CA . VAL A 1 65 ? 26.530 14.799 -24.016 1.00 92.06 65 VAL A CA 1
ATOM 510 C C . VAL A 1 65 ? 25.881 14.102 -22.819 1.00 92.06 65 VAL A C 1
ATOM 512 O O . VAL A 1 65 ? 25.491 12.941 -22.926 1.00 92.06 65 VAL A O 1
ATOM 515 N N . VAL A 1 66 ? 25.687 14.810 -21.701 1.00 89.56 66 VAL A N 1
ATOM 516 C CA . VAL A 1 66 ? 24.979 14.272 -20.527 1.00 89.56 66 VAL A CA 1
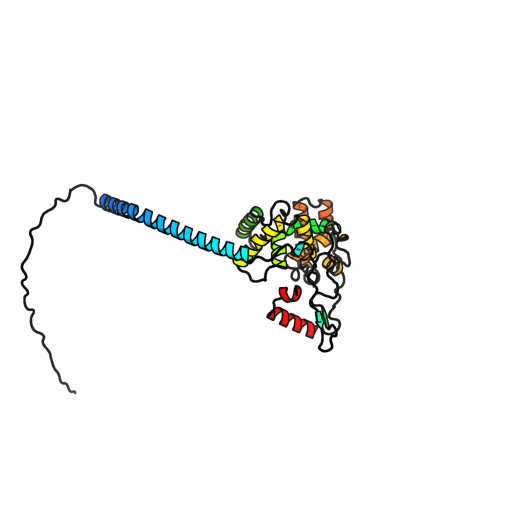ATOM 517 C C . VAL A 1 66 ? 23.538 13.901 -20.882 1.00 89.56 66 VAL A C 1
ATOM 519 O O . VAL A 1 66 ? 23.077 12.821 -20.520 1.00 89.56 66 VAL A O 1
ATOM 522 N N . SER A 1 67 ? 22.837 14.749 -21.635 1.00 87.62 67 SER A N 1
ATOM 523 C CA . SER A 1 67 ? 21.458 14.488 -22.066 1.00 87.62 67 SER A CA 1
ATOM 524 C C . SER A 1 67 ? 21.360 13.265 -22.979 1.00 87.62 67 SER A C 1
ATOM 526 O O . SER A 1 67 ? 20.462 12.443 -22.802 1.00 87.62 67 SER A O 1
ATOM 528 N N . LEU A 1 68 ? 22.303 13.100 -23.912 1.00 90.56 68 LEU A N 1
ATOM 529 C CA . LEU A 1 68 ? 22.401 11.909 -24.760 1.00 90.56 68 LEU A CA 1
ATOM 530 C C . LEU A 1 68 ? 22.702 10.653 -23.934 1.00 90.56 68 LEU A C 1
ATOM 532 O O . LEU A 1 68 ? 22.071 9.622 -24.152 1.00 90.56 68 LEU A O 1
ATOM 536 N N . GLY A 1 69 ? 23.604 10.746 -22.954 1.00 87.88 69 GLY A N 1
ATOM 537 C CA . GLY A 1 69 ? 23.904 9.654 -22.027 1.00 87.88 69 GLY A CA 1
ATOM 538 C C . GLY A 1 69 ? 22.682 9.228 -21.209 1.00 87.88 69 GLY A C 1
ATOM 539 O O . GLY A 1 69 ? 22.363 8.042 -21.146 1.00 87.88 69 GLY A O 1
ATOM 540 N N . ILE A 1 70 ? 21.937 10.186 -20.648 1.00 84.50 70 ILE A N 1
ATOM 541 C CA . ILE A 1 70 ? 20.670 9.918 -19.948 1.00 84.50 70 ILE A CA 1
ATOM 542 C C . ILE A 1 70 ? 19.655 9.287 -20.909 1.00 84.50 70 ILE A C 1
ATOM 544 O O . ILE A 1 70 ? 19.021 8.293 -20.559 1.00 84.50 70 ILE A O 1
ATOM 548 N N . GLY A 1 71 ? 19.520 9.826 -22.123 1.00 85.50 71 GLY A N 1
ATOM 549 C CA . GLY A 1 71 ? 18.623 9.295 -23.149 1.00 85.50 71 GLY A CA 1
ATOM 550 C C . GLY A 1 71 ? 18.940 7.845 -23.516 1.00 85.50 71 GLY A C 1
ATOM 551 O O . GLY A 1 71 ? 18.027 7.025 -23.601 1.00 85.50 71 GLY A O 1
ATOM 552 N N . TYR A 1 72 ? 20.225 7.509 -23.652 1.00 88.19 72 TYR A N 1
ATOM 553 C CA . TYR A 1 72 ? 20.687 6.142 -23.882 1.00 88.19 72 TYR A CA 1
ATOM 554 C C . TYR A 1 72 ? 20.306 5.212 -22.725 1.00 88.19 72 TYR A C 1
ATOM 556 O O . TYR A 1 72 ? 19.693 4.173 -22.962 1.00 88.19 72 TYR A O 1
ATOM 564 N N . VAL A 1 73 ? 20.587 5.606 -21.476 1.00 83.19 73 VAL A N 1
ATOM 565 C CA . VAL A 1 73 ? 20.232 4.815 -20.282 1.00 83.19 73 VAL A CA 1
ATOM 566 C C . VAL A 1 73 ? 18.722 4.598 -20.189 1.00 83.19 73 VAL A C 1
ATOM 568 O O . VAL A 1 73 ? 18.271 3.491 -19.909 1.00 83.19 73 VAL A O 1
ATOM 571 N N . VAL A 1 74 ? 17.916 5.630 -20.453 1.00 83.06 74 VAL A N 1
ATOM 572 C CA . VAL A 1 74 ? 16.452 5.508 -20.474 1.00 83.06 74 VAL A CA 1
ATOM 573 C C . VAL A 1 74 ? 16.011 4.533 -21.564 1.00 83.06 74 VAL A C 1
ATOM 575 O O . VAL A 1 74 ? 15.203 3.650 -21.290 1.00 83.06 74 VAL A O 1
ATOM 578 N N . ALA A 1 75 ? 16.539 4.657 -22.783 1.00 83.25 75 ALA A N 1
ATOM 579 C CA . ALA A 1 75 ? 16.187 3.773 -23.891 1.00 83.25 75 ALA A CA 1
ATOM 580 C C . ALA A 1 75 ? 16.560 2.309 -23.609 1.00 83.25 75 ALA A C 1
ATOM 582 O O . ALA A 1 75 ? 15.770 1.412 -23.901 1.00 83.25 75 ALA A O 1
ATOM 583 N N . ASP A 1 76 ? 17.726 2.067 -23.015 1.00 83.50 76 ASP A N 1
ATOM 584 C CA . ASP A 1 76 ? 18.171 0.739 -22.592 1.00 83.50 76 ASP A CA 1
ATOM 585 C C . ASP A 1 76 ? 17.252 0.145 -21.510 1.00 83.50 76 ASP A C 1
ATOM 587 O O . ASP A 1 76 ? 16.743 -0.973 -21.632 1.00 83.50 76 ASP A O 1
ATOM 591 N N . VAL A 1 77 ? 16.913 0.945 -20.496 1.00 79.69 77 VAL A N 1
ATOM 592 C CA . VAL A 1 77 ? 15.958 0.557 -19.454 1.00 79.69 77 VAL A CA 1
ATOM 593 C C . VAL A 1 77 ? 14.595 0.203 -20.044 1.00 79.69 77 VAL A C 1
ATOM 595 O O . VAL A 1 77 ? 14.025 -0.816 -19.664 1.00 79.69 77 VAL A O 1
ATOM 598 N N . LEU A 1 78 ? 14.077 1.003 -20.981 1.00 81.88 78 LEU A N 1
ATOM 599 C CA . LEU A 1 78 ? 12.782 0.757 -21.621 1.00 81.88 78 LEU A CA 1
ATOM 600 C C . LEU A 1 78 ? 12.758 -0.552 -22.425 1.00 81.88 78 LEU A C 1
ATOM 602 O O . LEU A 1 78 ? 11.724 -1.218 -22.450 1.00 81.88 78 LEU A O 1
ATOM 606 N N . LYS A 1 79 ? 13.881 -0.938 -23.042 1.00 81.44 79 LYS A N 1
ATOM 607 C CA . LYS A 1 79 ? 14.015 -2.207 -23.779 1.00 81.44 79 LYS A CA 1
ATOM 608 C C . LYS A 1 79 ? 14.061 -3.430 -22.865 1.00 81.44 79 LYS A C 1
ATOM 610 O O . LYS A 1 79 ? 13.659 -4.507 -23.285 1.00 81.44 79 LYS A O 1
ATOM 615 N N . THR A 1 80 ? 14.534 -3.269 -21.631 1.00 80.94 80 THR A N 1
ATOM 616 C CA . THR A 1 80 ? 14.663 -4.360 -20.648 1.00 80.94 80 THR A CA 1
ATOM 617 C C . THR A 1 80 ? 13.449 -4.496 -19.727 1.00 80.94 80 THR A C 1
ATOM 619 O O . THR A 1 80 ? 13.484 -5.277 -18.774 1.00 80.94 80 THR A O 1
ATOM 622 N N . LEU A 1 81 ? 12.375 -3.732 -19.965 1.00 82.69 81 LEU A N 1
ATOM 623 C CA . LEU A 1 81 ? 11.178 -3.815 -19.135 1.00 82.69 81 LEU A CA 1
ATOM 624 C C . LEU A 1 81 ? 10.418 -5.121 -19.382 1.00 82.69 81 LEU A C 1
ATOM 626 O O . LEU A 1 81 ? 10.165 -5.465 -20.538 1.00 82.69 81 LEU A O 1
ATOM 630 N N . PRO A 1 82 ? 9.972 -5.802 -18.312 1.00 83.50 82 PRO A N 1
ATOM 631 C CA . PRO A 1 82 ? 9.140 -6.983 -18.449 1.00 83.50 82 PRO A CA 1
ATOM 632 C C . PRO A 1 82 ? 7.805 -6.659 -19.124 1.00 83.50 82 PRO A C 1
ATOM 634 O O . PRO A 1 82 ? 7.327 -5.511 -19.154 1.00 83.50 82 PRO A O 1
ATOM 637 N N . ASP A 1 83 ? 7.185 -7.699 -19.673 1.00 83.50 83 ASP A N 1
ATOM 638 C CA . ASP A 1 83 ? 5.840 -7.559 -20.195 1.00 83.50 83 ASP A CA 1
ATOM 639 C C . ASP A 1 83 ? 4.818 -7.471 -19.055 1.00 83.50 83 ASP A C 1
ATOM 641 O O . ASP A 1 83 ? 4.875 -8.221 -18.086 1.00 83.50 83 ASP A O 1
ATOM 645 N N . VAL A 1 84 ? 3.889 -6.521 -19.166 1.00 85.94 84 VAL A N 1
ATOM 646 C CA . VAL A 1 84 ? 2.861 -6.260 -18.144 1.00 85.94 84 VAL A CA 1
ATOM 647 C C . VAL A 1 84 ? 1.526 -6.908 -18.496 1.00 85.94 84 VAL A C 1
ATOM 649 O O . VAL A 1 84 ? 0.596 -6.842 -17.696 1.00 85.94 84 VAL A O 1
ATOM 652 N N . THR A 1 85 ? 1.415 -7.524 -19.676 1.00 82.69 85 THR A N 1
ATOM 653 C CA . THR A 1 85 ? 0.260 -8.337 -20.105 1.00 82.69 85 THR A CA 1
ATOM 654 C C . THR A 1 85 ? 0.025 -9.530 -19.178 1.00 82.69 85 THR A C 1
ATOM 656 O O . THR A 1 85 ? -1.106 -9.963 -19.012 1.00 82.69 85 THR A O 1
ATOM 659 N N . VAL A 1 86 ? 1.059 -9.980 -18.458 1.00 79.44 86 VAL A N 1
ATOM 660 C CA . VAL A 1 86 ? 0.962 -11.035 -17.435 1.00 79.44 86 VAL A CA 1
ATOM 661 C C . VAL A 1 86 ? -0.019 -10.714 -16.295 1.00 79.44 86 VAL A C 1
ATOM 663 O O . VAL A 1 86 ? -0.385 -11.604 -15.536 1.00 79.44 86 VAL A O 1
ATOM 666 N N . LEU A 1 87 ? -0.456 -9.454 -16.150 1.00 81.44 87 LEU A N 1
ATOM 667 C CA . LEU A 1 87 ? -1.474 -9.057 -15.166 1.00 81.44 87 LEU A CA 1
ATOM 668 C C . LEU A 1 87 ? -2.922 -9.266 -15.655 1.00 81.44 87 LEU A C 1
ATOM 670 O O . LEU A 1 87 ? -3.859 -9.109 -14.862 1.00 81.44 87 LEU A O 1
ATOM 674 N N . GLU A 1 88 ? -3.130 -9.602 -16.932 1.00 80.00 88 GLU A N 1
ATOM 675 C CA . GLU A 1 88 ? -4.446 -9.979 -17.471 1.00 80.00 88 GLU A CA 1
ATOM 676 C C . GLU A 1 88 ? -4.927 -11.253 -16.770 1.00 80.00 88 GLU A C 1
ATOM 678 O O . GLU A 1 88 ? -5.948 -11.229 -16.081 1.00 80.00 88 GLU A O 1
ATOM 683 N N . ASP A 1 89 ? -4.087 -12.288 -16.786 1.00 73.62 89 ASP A N 1
ATOM 684 C CA . ASP A 1 89 ? -4.297 -13.557 -16.087 1.00 73.62 89 ASP A CA 1
ATOM 685 C C . ASP A 1 89 ? -3.588 -13.582 -14.731 1.00 73.62 89 ASP A C 1
ATOM 687 O O . ASP A 1 89 ? -2.907 -14.549 -14.385 1.00 73.62 89 ASP A O 1
ATOM 691 N N . PHE A 1 90 ? -3.714 -12.501 -13.954 1.00 71.81 90 PHE A N 1
ATOM 692 C CA . PHE A 1 90 ? -3.058 -12.416 -12.653 1.00 71.81 90 PHE A CA 1
ATOM 693 C C . PHE A 1 90 ? -3.466 -13.587 -11.749 1.00 71.81 90 PHE A C 1
ATOM 695 O O . PHE A 1 90 ? -4.580 -13.645 -11.223 1.00 71.81 90 PHE A O 1
ATOM 702 N N . ARG A 1 91 ? -2.518 -14.499 -11.539 1.00 68.00 91 ARG A N 1
ATOM 703 C CA . ARG A 1 91 ? -2.568 -15.545 -10.525 1.00 68.00 91 ARG A CA 1
ATOM 704 C C . ARG A 1 91 ? -1.548 -15.171 -9.460 1.00 68.00 91 ARG A C 1
ATOM 706 O O . ARG A 1 91 ? -0.369 -15.033 -9.793 1.00 68.00 91 ARG A O 1
ATOM 713 N N . PRO A 1 92 ? -1.967 -14.956 -8.205 1.00 65.12 92 PRO A N 1
ATOM 714 C CA . PRO A 1 92 ? -1.024 -14.716 -7.134 1.00 65.12 92 PRO A CA 1
ATOM 715 C C . PRO A 1 92 ? -0.025 -15.868 -7.091 1.00 65.12 92 PRO A C 1
ATOM 717 O O . PRO A 1 92 ? -0.426 -17.027 -7.176 1.00 65.12 92 PRO A O 1
ATOM 720 N N . LEU A 1 93 ? 1.259 -15.544 -6.973 1.00 59.25 93 LEU A N 1
ATOM 721 C CA . LEU A 1 93 ? 2.309 -16.554 -6.951 1.00 59.25 93 LEU A CA 1
ATOM 722 C C . LEU A 1 93 ? 2.041 -17.553 -5.820 1.00 59.25 93 LEU A C 1
ATOM 724 O O . LEU A 1 93 ? 1.774 -17.162 -4.675 1.00 59.25 93 LEU A O 1
ATOM 728 N N . GLU A 1 94 ? 2.063 -18.833 -6.185 1.00 57.75 94 GLU A N 1
ATOM 729 C CA . GLU A 1 94 ? 1.878 -19.947 -5.268 1.00 57.75 94 GLU A CA 1
ATOM 730 C C . GLU A 1 94 ? 2.941 -19.901 -4.175 1.00 57.75 94 GLU A C 1
ATOM 732 O O . GLU A 1 94 ? 4.084 -19.482 -4.365 1.00 57.75 94 GLU A O 1
ATOM 737 N N . SER A 1 95 ? 2.552 -20.317 -2.982 1.00 62.81 95 SER A N 1
ATOM 738 C CA . SER A 1 95 ? 3.437 -20.265 -1.835 1.00 62.81 95 SER A CA 1
ATOM 739 C C . SER A 1 95 ? 4.563 -21.294 -1.938 1.00 62.81 95 SER A C 1
ATOM 741 O O . SER A 1 95 ? 4.278 -22.476 -2.137 1.00 62.81 95 SER A O 1
ATOM 743 N N . SER A 1 96 ? 5.812 -20.885 -1.705 1.00 71.25 96 SER A N 1
ATOM 744 C CA . SER A 1 96 ? 6.955 -21.799 -1.594 1.00 71.25 96 SER A CA 1
ATOM 745 C C . SER A 1 96 ? 6.709 -22.861 -0.515 1.00 71.25 96 SER A C 1
ATOM 747 O O . SER A 1 96 ? 6.401 -22.544 0.641 1.00 71.25 96 SER A O 1
ATOM 749 N N . ARG A 1 97 ? 6.835 -24.134 -0.896 1.00 76.62 97 ARG A N 1
ATOM 750 C CA . ARG A 1 97 ? 6.601 -25.302 -0.034 1.00 76.62 97 ARG A CA 1
ATOM 751 C C . ARG A 1 97 ? 7.932 -25.975 0.294 1.00 76.62 97 ARG A C 1
ATOM 753 O O . ARG A 1 97 ? 8.713 -26.271 -0.603 1.00 76.62 97 ARG A O 1
ATOM 760 N N . ILE A 1 98 ? 8.174 -26.227 1.576 1.00 78.06 98 ILE A N 1
ATOM 761 C CA . ILE A 1 98 ? 9.347 -26.941 2.086 1.00 78.06 98 ILE A CA 1
ATOM 762 C C . ILE A 1 98 ? 8.927 -28.386 2.346 1.00 78.06 98 ILE A C 1
ATOM 764 O O . ILE A 1 98 ? 8.039 -28.631 3.164 1.00 78.06 98 ILE A O 1
ATOM 768 N N . TYR A 1 99 ? 9.579 -29.334 1.678 1.00 81.50 99 TYR A N 1
ATOM 769 C CA . TYR A 1 99 ? 9.378 -30.772 1.864 1.00 81.50 99 TYR A CA 1
ATOM 770 C C . TYR A 1 99 ? 10.604 -31.400 2.532 1.00 81.50 99 TYR A C 1
ATOM 772 O O . TYR A 1 99 ? 11.717 -30.891 2.396 1.00 81.50 99 TYR A O 1
ATOM 780 N N . ASP A 1 100 ? 10.412 -32.502 3.253 1.00 82.88 100 ASP A N 1
ATOM 781 C CA . ASP A 1 100 ? 11.522 -33.334 3.714 1.00 82.88 100 ASP A CA 1
ATOM 782 C C . ASP A 1 100 ? 12.067 -34.230 2.589 1.00 82.88 100 ASP A C 1
ATOM 784 O O . ASP A 1 100 ? 11.522 -34.302 1.485 1.00 82.88 100 ASP A O 1
ATOM 788 N N . ARG A 1 101 ? 13.149 -34.959 2.889 1.00 87.62 101 ARG A N 1
ATOM 789 C CA . ARG A 1 101 ? 13.797 -35.893 1.951 1.00 87.62 101 ARG A CA 1
ATOM 790 C C . ARG A 1 101 ? 12.898 -37.037 1.459 1.00 87.62 101 ARG A C 1
ATOM 792 O O . ARG A 1 101 ? 13.287 -37.737 0.531 1.00 87.62 101 ARG A O 1
ATOM 799 N N . TYR A 1 102 ? 11.754 -37.262 2.103 1.00 88.81 102 TYR A N 1
ATOM 800 C CA . TYR A 1 102 ? 10.778 -38.297 1.766 1.00 88.81 102 TYR A CA 1
ATOM 801 C C . TYR A 1 102 ? 9.534 -37.715 1.075 1.00 88.81 102 TYR A C 1
ATOM 803 O O . TYR A 1 102 ? 8.567 -38.437 0.842 1.00 88.81 102 TYR A O 1
ATOM 811 N N . GLY A 1 103 ? 9.542 -36.419 0.742 1.00 80.44 103 GLY A N 1
ATOM 812 C CA . GLY A 1 103 ? 8.433 -35.737 0.076 1.00 80.44 103 GLY A CA 1
ATOM 813 C C . GLY A 1 103 ? 7.290 -35.326 1.009 1.00 80.44 103 GLY A C 1
ATOM 814 O O . GLY A 1 103 ? 6.236 -34.911 0.529 1.00 80.44 103 GLY A O 1
ATOM 815 N N . LYS A 1 104 ? 7.458 -35.400 2.336 1.00 82.19 104 LYS A N 1
ATOM 816 C CA . LYS A 1 104 ? 6.451 -34.926 3.296 1.00 82.19 104 LYS A CA 1
ATOM 817 C C . LYS A 1 104 ? 6.561 -33.411 3.453 1.00 82.19 104 LYS A C 1
ATOM 819 O O . LYS A 1 104 ? 7.638 -32.886 3.722 1.00 82.19 104 LYS A O 1
ATOM 824 N N . LEU A 1 105 ? 5.441 -32.699 3.325 1.00 76.44 105 LEU A N 1
ATOM 825 C CA . LEU A 1 105 ? 5.390 -31.247 3.522 1.00 76.44 105 LEU A CA 1
ATOM 826 C C . LEU A 1 105 ? 5.754 -30.895 4.977 1.00 76.44 105 LEU A C 1
ATOM 828 O O . LEU A 1 105 ? 5.052 -31.286 5.912 1.00 76.44 105 LEU A O 1
ATOM 832 N N . LEU A 1 106 ? 6.848 -30.156 5.160 1.00 74.25 106 LEU A N 1
ATOM 833 C CA . LEU A 1 106 ? 7.323 -29.668 6.456 1.00 74.25 106 LEU A CA 1
ATOM 834 C C . LEU A 1 106 ? 6.746 -28.297 6.791 1.00 74.25 106 LEU A C 1
ATOM 836 O O . LEU A 1 106 ? 6.369 -28.045 7.937 1.00 74.25 106 LEU A O 1
ATOM 840 N N . ALA A 1 107 ? 6.702 -27.406 5.802 1.00 72.19 107 ALA A N 1
ATOM 841 C CA . ALA A 1 107 ? 6.180 -26.063 5.975 1.00 72.19 107 ALA A CA 1
ATOM 842 C C . ALA A 1 107 ? 5.752 -25.444 4.652 1.00 72.19 107 ALA A C 1
ATOM 844 O O . ALA A 1 107 ? 6.332 -25.691 3.598 1.00 72.19 107 ALA A O 1
ATOM 845 N N . ASN A 1 108 ? 4.771 -24.561 4.745 1.00 70.69 108 ASN A N 1
ATOM 846 C CA . ASN A 1 108 ? 4.442 -23.629 3.691 1.00 70.69 108 ASN A CA 1
ATOM 847 C C . ASN A 1 108 ? 4.918 -22.235 4.123 1.00 70.69 108 ASN A C 1
ATOM 849 O O . ASN A 1 108 ? 4.445 -21.709 5.134 1.00 70.69 108 ASN A O 1
ATOM 853 N N . ILE A 1 109 ? 5.850 -21.637 3.375 1.00 65.62 109 ILE A N 1
ATOM 854 C CA . ILE A 1 109 ? 6.488 -20.363 3.744 1.00 65.62 109 ILE A CA 1
ATOM 855 C C . ILE A 1 109 ? 5.457 -19.228 3.841 1.00 65.62 109 ILE A C 1
ATOM 857 O O . ILE A 1 109 ? 5.597 -18.328 4.670 1.00 65.62 109 ILE A O 1
ATOM 861 N N . GLN A 1 110 ? 4.376 -19.295 3.059 1.00 60.47 110 GLN A N 1
ATOM 862 C CA . GLN A 1 110 ? 3.306 -18.294 3.084 1.00 60.47 110 GLN A CA 1
ATOM 863 C C . GLN A 1 110 ? 2.009 -18.822 3.722 1.00 60.47 110 GLN A C 1
ATOM 865 O O . GLN A 1 110 ? 0.982 -18.145 3.680 1.00 60.47 110 GLN A O 1
ATOM 870 N N . GLY A 1 111 ? 2.050 -19.997 4.360 1.00 56.53 111 GLY A N 1
ATOM 871 C CA . GLY A 1 111 ? 0.931 -20.635 5.059 1.00 56.53 111 GLY A CA 1
ATOM 872 C C . GLY A 1 111 ? -0.053 -21.383 4.151 1.00 56.53 111 GLY A C 1
ATOM 873 O O . GLY A 1 111 ? -0.256 -21.006 3.005 1.00 56.53 111 GLY A O 1
ATOM 874 N N . ASP A 1 112 ? -0.704 -22.411 4.710 1.00 49.12 112 ASP A N 1
ATOM 875 C CA . ASP A 1 112 ? -1.520 -23.436 4.011 1.00 49.12 112 ASP A CA 1
ATOM 876 C C . ASP A 1 112 ? -2.802 -22.959 3.299 1.00 49.12 112 ASP A C 1
ATOM 878 O O . ASP A 1 112 ? -3.640 -23.778 2.942 1.00 49.12 112 ASP A O 1
ATOM 882 N N . GLU A 1 113 ? -3.016 -21.654 3.163 1.00 54.19 113 GLU A N 1
ATOM 883 C CA . GLU A 1 113 ? -4.213 -21.107 2.519 1.00 54.19 113 GLU A CA 1
ATOM 884 C C . GLU A 1 113 ? -3.816 -20.485 1.186 1.00 54.19 113 GLU A C 1
ATOM 886 O O . GLU A 1 113 ? -3.101 -19.470 1.171 1.00 54.19 113 GLU A O 1
ATOM 891 N N . ASP A 1 114 ? -4.285 -21.112 0.102 1.00 57.59 114 ASP A N 1
ATOM 892 C CA . ASP A 1 114 ? -4.195 -20.602 -1.264 1.00 57.59 114 ASP A CA 1
ATOM 893 C C . ASP A 1 114 ? -4.661 -19.144 -1.288 1.00 57.59 114 ASP A C 1
ATOM 895 O O . ASP A 1 114 ? -5.634 -18.752 -0.629 1.00 57.59 114 ASP A O 1
ATOM 899 N N . ARG A 1 115 ? -3.918 -18.301 -2.009 1.00 67.56 115 ARG A N 1
ATOM 900 C CA . ARG A 1 115 ? -4.241 -16.881 -2.138 1.00 67.56 115 ARG A CA 1
ATOM 901 C C . ARG A 1 115 ? -5.551 -16.758 -2.927 1.00 67.56 115 ARG A C 1
ATOM 903 O O . ARG A 1 115 ? -5.556 -16.833 -4.151 1.00 67.56 115 ARG A O 1
ATOM 910 N N . ALA A 1 116 ? -6.665 -16.563 -2.225 1.00 71.44 116 ALA A N 1
ATOM 911 C CA . ALA A 1 116 ? -7.951 -16.293 -2.855 1.00 71.44 116 ALA A CA 1
ATOM 912 C C . ALA A 1 116 ? -7.938 -14.883 -3.464 1.00 71.44 116 ALA A C 1
ATOM 914 O O . ALA A 1 116 ? -7.936 -13.890 -2.734 1.00 71.44 116 ALA A O 1
ATOM 915 N N . VAL A 1 117 ? -7.919 -14.803 -4.797 1.00 84.19 117 VAL A N 1
ATOM 916 C CA . VAL A 1 117 ? -8.153 -13.546 -5.518 1.00 84.19 117 VAL A CA 1
ATOM 917 C C . VAL A 1 117 ? -9.607 -13.154 -5.317 1.00 84.19 117 VAL A C 1
ATOM 919 O O . VAL A 1 117 ? -10.510 -13.930 -5.625 1.00 84.19 117 VAL A O 1
ATOM 922 N N . VAL A 1 118 ? -9.833 -11.950 -4.807 1.00 90.69 118 VAL A N 1
ATOM 923 C CA . VAL A 1 118 ? -11.176 -11.395 -4.623 1.00 90.69 118 VAL A CA 1
ATOM 924 C C . VAL A 1 118 ? -11.352 -10.211 -5.561 1.00 90.69 118 VAL A C 1
ATOM 926 O O . VAL A 1 118 ? -10.448 -9.383 -5.689 1.00 90.69 118 VAL A O 1
ATOM 929 N N . ALA A 1 119 ? -12.506 -10.135 -6.223 1.00 94.25 119 ALA A N 1
ATOM 930 C CA . ALA A 1 119 ? -12.852 -8.999 -7.067 1.00 94.25 119 ALA A CA 1
ATOM 931 C C . ALA A 1 119 ? -12.989 -7.722 -6.224 1.00 94.25 119 ALA A C 1
ATOM 933 O O . ALA A 1 119 ? -13.419 -7.769 -5.070 1.00 94.25 119 ALA A O 1
ATOM 934 N N . LEU A 1 120 ? -12.669 -6.561 -6.792 1.00 96.19 120 LEU A N 1
ATOM 935 C CA . LEU A 1 120 ? -12.704 -5.279 -6.085 1.00 96.19 120 LEU A CA 1
ATOM 936 C C . LEU A 1 120 ? -14.092 -4.973 -5.503 1.00 96.19 120 LEU A C 1
ATOM 938 O O . LEU A 1 120 ? -14.205 -4.358 -4.437 1.00 96.19 120 LEU A O 1
ATOM 942 N N . ASP A 1 121 ? -15.149 -5.399 -6.188 1.00 96.69 121 ASP A N 1
ATOM 943 C CA . ASP A 1 121 ? -16.542 -5.204 -5.773 1.00 96.69 121 ASP A CA 1
ATOM 944 C C . ASP A 1 121 ? -16.965 -6.123 -4.624 1.00 96.69 121 ASP A C 1
ATOM 946 O O . ASP A 1 121 ? -17.837 -5.759 -3.833 1.00 96.69 121 ASP A O 1
ATOM 950 N N . ASP A 1 122 ? -16.269 -7.245 -4.446 1.00 96.06 122 ASP A N 1
ATOM 951 C CA . ASP A 1 122 ? -16.423 -8.135 -3.296 1.00 96.06 122 ASP A CA 1
ATOM 952 C C . ASP A 1 122 ? -15.551 -7.721 -2.100 1.00 96.06 122 ASP A C 1
ATOM 954 O O . ASP A 1 122 ? -15.527 -8.396 -1.072 1.00 96.06 122 ASP A O 1
ATOM 958 N N . MET A 1 123 ? -14.872 -6.574 -2.172 1.00 97.56 123 MET A N 1
ATOM 959 C CA . MET A 1 123 ? -14.153 -5.985 -1.042 1.00 97.56 123 MET A CA 1
ATOM 960 C C . MET A 1 123 ? -14.979 -4.891 -0.362 1.00 97.56 123 MET A C 1
ATOM 962 O O . MET A 1 123 ? -15.667 -4.097 -1.011 1.00 97.56 123 MET A O 1
ATOM 966 N N . SER A 1 124 ? -14.849 -4.772 0.963 1.00 98.06 124 SER A N 1
ATOM 967 C CA . SER A 1 124 ? -15.465 -3.677 1.719 1.00 98.06 124 SER A CA 1
ATOM 968 C C . SER A 1 124 ? -15.077 -2.310 1.141 1.00 98.06 124 SER A C 1
ATOM 970 O O . SER A 1 124 ? -13.905 -2.002 0.926 1.00 98.06 124 SER A O 1
ATOM 972 N N . HIS A 1 125 ? -16.050 -1.425 0.928 1.00 97.38 125 HIS A N 1
ATOM 973 C CA . HIS A 1 125 ? -15.760 -0.068 0.455 1.00 97.38 125 HIS A CA 1
ATOM 974 C C . HIS A 1 125 ? -14.866 0.717 1.432 1.00 97.38 125 HIS A C 1
ATOM 976 O O . HIS A 1 125 ? -14.146 1.627 1.012 1.00 97.38 125 HIS A O 1
ATOM 982 N N . PHE A 1 126 ? -14.882 0.359 2.722 1.00 98.06 126 PHE A N 1
ATOM 983 C CA . PHE A 1 126 ? -14.020 0.973 3.723 1.00 98.06 126 PHE A CA 1
ATOM 984 C C . PHE A 1 126 ? -12.549 0.637 3.496 1.00 98.06 126 PHE A C 1
ATOM 986 O O . PHE A 1 126 ? -11.728 1.537 3.630 1.00 98.06 126 PHE A O 1
ATOM 993 N N . VAL A 1 127 ? -12.202 -0.594 3.099 1.00 98.06 127 VAL A N 1
ATOM 994 C CA . VAL A 1 127 ? -10.792 -0.959 2.883 1.00 98.06 127 VAL A CA 1
ATOM 995 C C . VAL A 1 127 ? -10.210 -0.257 1.666 1.00 98.06 127 VAL A C 1
ATOM 997 O O . VAL A 1 127 ? -9.122 0.306 1.753 1.00 98.06 127 VAL A O 1
ATOM 1000 N N . LYS A 1 128 ? -10.988 -0.171 0.579 1.00 98.06 128 LYS A N 1
ATOM 1001 C CA . LYS A 1 128 ? -10.621 0.579 -0.631 1.00 98.06 128 LYS A CA 1
ATOM 1002 C C . LYS A 1 128 ? -10.296 2.033 -0.278 1.00 98.06 128 LYS A C 1
ATOM 1004 O O . LYS A 1 128 ? -9.217 2.530 -0.583 1.00 98.06 128 LYS A O 1
ATOM 1009 N N . LYS A 1 129 ? -11.201 2.697 0.447 1.00 98.25 129 LYS A N 1
ATOM 1010 C CA . LYS A 1 129 ? -11.031 4.090 0.886 1.00 98.25 129 LYS A CA 1
ATOM 1011 C C . LYS A 1 129 ? -9.896 4.271 1.898 1.00 98.25 129 LYS A C 1
ATOM 1013 O O . LYS A 1 129 ? -9.177 5.257 1.804 1.00 98.25 129 LYS A O 1
ATOM 1018 N N . ALA A 1 130 ? -9.732 3.355 2.850 1.00 98.25 130 ALA A N 1
ATOM 1019 C CA . ALA A 1 130 ? -8.700 3.438 3.883 1.00 98.25 130 ALA A CA 1
ATOM 1020 C C . ALA A 1 130 ? -7.292 3.341 3.286 1.00 98.25 130 ALA A C 1
ATOM 1022 O O . ALA A 1 130 ? -6.429 4.151 3.617 1.00 98.25 130 ALA A O 1
ATOM 1023 N N . VAL A 1 131 ? -7.085 2.393 2.367 1.00 97.81 131 VAL A N 1
ATOM 1024 C CA . VAL A 1 131 ? -5.813 2.226 1.655 1.00 97.81 131 VAL A CA 1
ATOM 1025 C C . VAL A 1 131 ? -5.506 3.460 0.814 1.00 97.81 131 VAL A C 1
ATOM 1027 O O . VAL A 1 131 ? -4.437 4.042 0.962 1.00 97.81 131 VAL A O 1
ATOM 1030 N N . LEU A 1 132 ? -6.457 3.934 0.005 1.00 96.94 132 LEU A N 1
ATOM 1031 C CA . LEU A 1 132 ? -6.250 5.140 -0.801 1.00 96.94 132 LEU A CA 1
ATOM 1032 C C . LEU A 1 132 ? -6.007 6.389 0.056 1.00 96.94 132 LEU A C 1
ATOM 1034 O O . LEU A 1 132 ? -5.169 7.213 -0.290 1.00 96.94 132 LEU A O 1
ATOM 1038 N N . ALA A 1 133 ? -6.688 6.531 1.195 1.00 95.62 133 ALA A N 1
ATOM 1039 C CA . ALA A 1 133 ? -6.506 7.680 2.078 1.00 95.62 133 ALA A CA 1
ATOM 1040 C C . ALA A 1 133 ? -5.070 7.797 2.612 1.00 95.62 133 ALA A C 1
ATOM 1042 O O . ALA A 1 133 ? -4.583 8.914 2.784 1.00 95.62 133 ALA A O 1
ATOM 1043 N N . ILE A 1 134 ? -4.401 6.671 2.876 1.00 93.62 134 ILE A N 1
ATOM 1044 C CA . ILE A 1 134 ? -3.078 6.672 3.508 1.00 93.62 134 ILE A CA 1
ATOM 1045 C C . ILE A 1 134 ? -1.919 6.437 2.532 1.00 93.62 134 ILE A C 1
ATOM 1047 O O . ILE A 1 134 ? -0.840 6.982 2.755 1.00 93.62 134 ILE A O 1
ATOM 1051 N N . GLU A 1 135 ? -2.139 5.679 1.456 1.00 93.69 135 GLU A N 1
ATOM 1052 C CA . GLU A 1 135 ? -1.105 5.354 0.467 1.00 93.69 135 GLU A CA 1
ATOM 1053 C C . GLU A 1 135 ? -1.121 6.312 -0.730 1.00 93.69 135 GLU A C 1
ATOM 1055 O O . GLU A 1 135 ? -0.061 6.708 -1.208 1.00 93.69 135 GLU A O 1
ATOM 1060 N N . ASP A 1 136 ? -2.302 6.706 -1.226 1.00 95.25 136 ASP A N 1
ATOM 1061 C CA . ASP A 1 136 ? -2.413 7.451 -2.486 1.00 95.25 136 ASP A CA 1
ATOM 1062 C C . ASP A 1 136 ? -3.746 8.210 -2.635 1.00 95.25 136 ASP A C 1
ATOM 1064 O O . ASP A 1 136 ? -4.681 7.807 -3.333 1.00 95.25 136 ASP A O 1
ATOM 1068 N N . THR A 1 137 ? -3.833 9.366 -1.972 1.00 93.75 137 THR A N 1
ATOM 1069 C CA . THR A 1 137 ? -5.065 10.182 -1.920 1.00 93.75 137 THR A CA 1
ATOM 1070 C C . THR A 1 137 ? -5.551 10.682 -3.281 1.00 93.75 137 THR A C 1
ATOM 1072 O O . THR A 1 137 ? -6.704 11.094 -3.422 1.00 93.75 137 THR A O 1
ATOM 1075 N N . ARG A 1 138 ? -4.672 10.691 -4.291 1.00 93.50 138 ARG A N 1
ATOM 1076 C CA . ARG A 1 138 ? -4.966 11.196 -5.636 1.00 93.50 138 ARG A CA 1
ATOM 1077 C C . ARG A 1 138 ? -4.934 10.087 -6.674 1.00 93.50 138 ARG A C 1
ATOM 1079 O O . ARG A 1 138 ? -4.870 10.417 -7.855 1.00 93.50 138 ARG A O 1
ATOM 1086 N N . PHE A 1 139 ? -5.044 8.828 -6.253 1.00 96.69 139 PHE A N 1
ATOM 1087 C CA . PHE A 1 139 ? -4.935 7.654 -7.111 1.00 96.69 139 PHE A CA 1
ATOM 1088 C C . PHE A 1 139 ? -5.716 7.783 -8.423 1.00 96.69 139 PHE A C 1
ATOM 1090 O O . PHE A 1 139 ? -5.154 7.624 -9.501 1.00 96.69 139 PHE A O 1
ATOM 1097 N N . TYR A 1 140 ? -6.989 8.183 -8.363 1.00 96.44 140 TYR A N 1
ATOM 1098 C CA . TYR A 1 140 ? -7.842 8.357 -9.549 1.00 96.44 140 TYR A CA 1
ATOM 1099 C C . TYR A 1 140 ? -7.556 9.621 -10.385 1.00 96.44 140 TYR A C 1
ATOM 1101 O O . TYR A 1 140 ? -8.218 9.856 -11.389 1.00 96.44 140 TYR A O 1
ATOM 1109 N N . ARG A 1 141 ? -6.609 10.472 -9.976 1.00 94.75 141 ARG A N 1
ATOM 1110 C CA . ARG A 1 141 ? -6.309 11.780 -10.594 1.00 94.75 141 ARG A CA 1
ATOM 1111 C C . ARG A 1 141 ? -4.921 11.861 -11.237 1.00 94.75 141 ARG A C 1
ATOM 1113 O O . ARG A 1 141 ? -4.549 12.929 -11.723 1.00 94.75 141 ARG A O 1
ATOM 1120 N N . HIS A 1 142 ? -4.135 10.789 -11.211 1.00 94.81 142 HIS A N 1
ATOM 1121 C CA . HIS A 1 142 ? -2.830 10.713 -11.876 1.00 94.81 142 HIS A CA 1
ATOM 1122 C C . HIS A 1 142 ? -2.723 9.436 -12.715 1.00 94.81 142 HIS A C 1
ATOM 1124 O O . HIS A 1 142 ? -3.520 8.526 -12.548 1.00 94.81 142 HIS A O 1
ATOM 1130 N N . ASN A 1 143 ? -1.694 9.326 -13.557 1.00 93.06 143 ASN A N 1
ATOM 1131 C CA . ASN A 1 143 ? -1.469 8.178 -14.447 1.00 93.06 143 ASN A CA 1
ATOM 1132 C C . ASN A 1 143 ? -0.164 7.468 -14.050 1.00 93.06 143 ASN A C 1
ATOM 1134 O O . ASN A 1 143 ? 0.856 7.589 -14.722 1.00 93.06 143 ASN A O 1
ATOM 1138 N N . GLY A 1 144 ? -0.157 6.819 -12.885 1.00 89.75 144 GLY A N 1
ATOM 1139 C CA . GLY A 1 144 ? 0.993 6.070 -12.362 1.00 89.75 144 GLY A CA 1
ATOM 1140 C C . GLY A 1 144 ? 1.955 6.852 -11.482 1.00 89.75 144 GLY A C 1
ATOM 1141 O O . GLY A 1 144 ? 2.417 6.313 -10.485 1.00 89.75 144 GLY A O 1
ATOM 1142 N N . ILE A 1 145 ? 2.230 8.119 -11.785 1.00 91.31 145 ILE A N 1
ATOM 1143 C CA . ILE A 1 145 ? 3.123 8.958 -10.972 1.00 91.31 145 ILE A CA 1
ATOM 1144 C C . ILE A 1 145 ? 2.373 10.201 -10.519 1.00 91.31 145 ILE A C 1
ATOM 1146 O O . ILE A 1 145 ? 1.840 10.952 -11.339 1.00 91.31 145 ILE A O 1
ATOM 1150 N N . ASP A 1 146 ? 2.369 10.444 -9.212 1.00 91.69 146 ASP A N 1
ATOM 1151 C CA . ASP A 1 146 ? 1.801 11.650 -8.639 1.00 91.69 146 ASP A CA 1
ATOM 1152 C C . ASP A 1 146 ? 2.863 12.753 -8.495 1.00 91.69 146 ASP A C 1
ATOM 1154 O O . ASP A 1 146 ? 3.368 12.995 -7.407 1.00 91.69 146 ASP A O 1
ATOM 1158 N N . PHE A 1 147 ? 3.154 13.497 -9.565 1.00 86.94 147 PHE A N 1
ATOM 1159 C CA . PHE A 1 147 ? 4.130 14.598 -9.500 1.00 86.94 147 PHE A CA 1
ATOM 1160 C C . PHE A 1 147 ? 3.796 15.661 -8.442 1.00 86.94 147 PHE A C 1
ATOM 1162 O O . PHE A 1 147 ? 4.690 16.154 -7.755 1.00 86.94 147 PHE A O 1
ATOM 1169 N N . ARG A 1 148 ? 2.512 16.016 -8.283 1.00 86.38 148 ARG A N 1
ATOM 1170 C CA . ARG A 1 148 ? 2.092 17.034 -7.303 1.00 86.38 148 ARG A CA 1
ATOM 1171 C C . ARG A 1 148 ? 2.185 16.498 -5.873 1.00 86.38 148 ARG A C 1
ATOM 1173 O O . ARG A 1 148 ? 2.528 17.251 -4.968 1.00 86.38 148 ARG A O 1
ATOM 1180 N N . GLY A 1 149 ? 1.858 15.227 -5.665 1.00 83.50 149 GLY A N 1
ATOM 1181 C CA . GLY A 1 149 ? 1.979 14.529 -4.388 1.00 83.50 149 GLY A CA 1
ATOM 1182 C C . GLY A 1 149 ? 3.435 14.311 -4.005 1.00 83.50 149 GLY A C 1
ATOM 1183 O O . GLY A 1 149 ? 3.810 14.640 -2.887 1.00 83.50 149 GLY A O 1
ATOM 1184 N N . THR A 1 150 ? 4.276 13.872 -4.944 1.00 84.94 150 THR A N 1
ATOM 1185 C CA . THR A 1 150 ? 5.721 13.720 -4.745 1.00 84.94 150 THR A CA 1
ATOM 1186 C C . THR A 1 150 ? 6.372 15.059 -4.408 1.00 84.94 150 THR A C 1
ATOM 1188 O O . THR A 1 150 ? 7.089 15.132 -3.417 1.00 84.94 150 THR A O 1
ATOM 1191 N N . LEU A 1 151 ? 6.096 16.134 -5.159 1.00 85.44 151 LEU A N 1
ATOM 1192 C CA . LEU A 1 151 ? 6.667 17.454 -4.863 1.00 85.44 151 LEU A CA 1
ATOM 1193 C C . LEU A 1 151 ? 6.221 17.970 -3.489 1.00 85.44 151 LEU A C 1
ATOM 1195 O O . LEU A 1 151 ? 7.045 18.455 -2.720 1.00 85.44 151 LEU A O 1
ATOM 1199 N N . ARG A 1 152 ? 4.933 17.819 -3.155 1.00 84.06 152 ARG A N 1
ATOM 1200 C CA . ARG A 1 152 ? 4.413 18.171 -1.829 1.00 84.06 152 ARG A CA 1
ATOM 1201 C C . ARG A 1 152 ? 5.116 17.380 -0.730 1.00 84.06 152 ARG A C 1
ATOM 1203 O O . ARG A 1 152 ? 5.578 17.988 0.221 1.00 84.06 152 ARG A O 1
ATOM 1210 N N . ALA A 1 153 ? 5.233 16.062 -0.884 1.00 84.00 153 ALA A N 1
ATOM 1211 C CA . ALA A 1 153 ? 5.901 15.200 0.085 1.00 84.00 153 ALA A CA 1
ATOM 1212 C C . ALA A 1 153 ? 7.368 15.602 0.272 1.00 84.00 153 ALA A C 1
ATOM 1214 O O . ALA A 1 153 ? 7.840 15.652 1.398 1.00 84.00 153 ALA A O 1
ATOM 1215 N N . VAL A 1 154 ? 8.078 15.952 -0.806 1.00 84.12 154 VAL A N 1
ATOM 1216 C CA . VAL A 1 154 ? 9.453 16.466 -0.725 1.00 84.12 154 VAL A CA 1
ATOM 1217 C C . VAL A 1 154 ? 9.503 17.749 0.108 1.00 84.12 154 VAL A C 1
ATOM 1219 O O . VAL A 1 154 ? 10.256 17.802 1.074 1.00 84.12 154 VAL A O 1
ATOM 1222 N N . VAL A 1 155 ? 8.671 18.750 -0.205 1.00 84.06 155 VAL A N 1
ATOM 1223 C CA . VAL A 1 155 ? 8.628 20.024 0.539 1.00 84.06 155 VAL A CA 1
ATOM 1224 C C . VAL A 1 155 ? 8.267 19.801 2.009 1.00 84.06 155 VAL A C 1
ATOM 1226 O O . VAL A 1 155 ? 8.950 20.315 2.889 1.00 84.06 155 VAL A O 1
ATOM 1229 N N . THR A 1 156 ? 7.240 18.997 2.289 1.00 81.12 156 THR A N 1
ATOM 1230 C CA . THR A 1 156 ? 6.808 18.693 3.657 1.00 81.12 156 THR A CA 1
ATOM 1231 C C . THR A 1 156 ? 7.884 17.940 4.436 1.00 81.12 156 THR A C 1
ATOM 1233 O O . THR A 1 156 ? 8.134 18.279 5.585 1.00 81.12 156 THR A O 1
ATOM 1236 N N . ASN A 1 157 ? 8.577 16.980 3.818 1.00 81.50 157 ASN A N 1
ATOM 1237 C CA . ASN A 1 157 ? 9.656 16.234 4.470 1.00 81.50 157 ASN A CA 1
ATOM 1238 C C . ASN A 1 157 ? 10.883 17.111 4.762 1.00 81.50 157 ASN A C 1
ATOM 1240 O O . ASN A 1 157 ? 11.578 16.853 5.736 1.00 81.50 157 ASN A O 1
ATOM 1244 N N . PHE A 1 158 ? 11.147 18.142 3.951 1.00 82.31 158 PHE A N 1
ATOM 1245 C CA . PHE A 1 158 ? 12.191 19.132 4.243 1.00 82.31 158 PHE A CA 1
ATOM 1246 C C . PHE A 1 158 ? 11.825 20.075 5.397 1.00 82.31 158 PHE A C 1
ATOM 1248 O O . PHE A 1 158 ? 12.717 20.635 6.024 1.00 82.31 158 PHE A O 1
ATOM 1255 N N . GLN A 1 159 ? 10.532 20.267 5.661 1.00 81.00 159 GLN A N 1
ATOM 1256 C CA . GLN A 1 159 ? 10.022 21.166 6.700 1.00 81.00 159 GLN A CA 1
ATOM 1257 C C . GLN A 1 159 ? 9.663 20.450 8.012 1.00 81.00 159 GLN A C 1
ATOM 1259 O O . GLN A 1 159 ? 9.382 21.122 9.001 1.00 81.00 159 GLN A O 1
ATOM 1264 N N . ALA A 1 160 ? 9.615 19.115 8.028 1.00 67.56 160 ALA A N 1
ATOM 1265 C CA . ALA A 1 160 ? 9.107 18.335 9.153 1.00 67.56 160 ALA A CA 1
ATOM 1266 C C . ALA A 1 160 ? 10.222 17.673 9.979 1.00 67.56 160 ALA A C 1
ATOM 1268 O O . ALA A 1 160 ? 11.047 16.931 9.446 1.00 67.56 160 ALA A O 1
ATOM 1269 N N . ASP A 1 161 ? 10.146 17.821 11.305 1.00 53.59 161 ASP A N 1
ATOM 1270 C CA . ASP A 1 161 ? 10.986 17.116 12.284 1.00 53.59 161 ASP A CA 1
ATOM 1271 C C . ASP A 1 161 ? 10.513 15.661 12.486 1.00 53.59 161 ASP A C 1
ATOM 1273 O O . ASP A 1 161 ? 9.948 15.288 13.513 1.00 53.59 161 ASP A O 1
ATOM 1277 N N . GLY A 1 162 ? 10.715 14.810 11.475 1.00 52.66 162 GLY A N 1
ATOM 1278 C CA . GLY A 1 162 ? 10.622 13.347 11.620 1.00 52.66 162 GLY A CA 1
ATOM 1279 C C . GLY A 1 162 ? 9.375 12.661 11.044 1.00 52.66 162 GLY A C 1
ATOM 1280 O O . GLY A 1 162 ? 9.323 11.428 11.012 1.00 52.66 162 GLY A O 1
ATOM 1281 N N . HIS A 1 163 ? 8.396 13.400 10.510 1.00 54.22 163 HIS A N 1
ATOM 1282 C CA . HIS A 1 163 ? 7.262 12.811 9.783 1.00 54.22 163 HIS A CA 1
ATOM 1283 C C . HIS A 1 163 ? 7.544 12.721 8.278 1.00 54.22 163 HIS A C 1
ATOM 1285 O O . HIS A 1 163 ? 7.297 13.659 7.529 1.00 54.22 163 HIS A O 1
ATOM 1291 N N . VAL A 1 164 ? 8.026 11.559 7.824 1.00 60.84 164 VAL A N 1
ATOM 1292 C CA . VAL A 1 164 ? 8.264 11.298 6.395 1.00 60.84 164 VAL A CA 1
ATOM 1293 C C . VAL A 1 164 ? 6.968 10.860 5.710 1.00 60.84 164 VAL A C 1
ATOM 1295 O O . VAL A 1 164 ? 6.459 9.760 5.951 1.00 60.84 164 VAL A O 1
ATOM 1298 N N . GLN A 1 165 ? 6.444 11.706 4.825 1.00 68.00 165 GLN A N 1
ATOM 1299 C CA . GLN A 1 165 ? 5.375 11.357 3.899 1.00 68.00 165 GLN A CA 1
ATOM 1300 C C . GLN A 1 165 ? 5.935 10.498 2.755 1.00 68.00 165 GLN A C 1
ATOM 1302 O O . GLN A 1 165 ? 6.945 10.837 2.132 1.00 68.00 165 GLN A O 1
ATOM 1307 N N . GLY A 1 166 ? 5.272 9.373 2.476 1.00 70.62 166 GLY A N 1
ATOM 1308 C CA . GLY A 1 166 ? 5.595 8.516 1.337 1.00 70.62 166 GLY A CA 1
ATOM 1309 C C . GLY A 1 166 ? 5.245 9.204 0.017 1.00 70.62 166 GLY A C 1
ATOM 1310 O O . GLY A 1 166 ? 4.151 9.736 -0.136 1.00 70.62 166 GLY A O 1
ATOM 1311 N N . GLY A 1 167 ? 6.184 9.213 -0.933 1.00 77.06 167 GLY A N 1
ATOM 1312 C CA . GLY A 1 167 ? 6.007 9.853 -2.244 1.00 77.06 167 GLY A CA 1
ATOM 1313 C C . GLY A 1 167 ? 5.683 8.898 -3.397 1.00 77.06 167 GLY A C 1
ATOM 1314 O O . GLY A 1 167 ? 5.689 9.350 -4.539 1.00 77.06 167 GLY A O 1
ATOM 1315 N N . SER A 1 168 ? 5.484 7.598 -3.128 1.00 88.00 168 SER A N 1
ATOM 1316 C CA . SER A 1 168 ? 5.207 6.588 -4.164 1.00 88.00 168 SER A CA 1
ATOM 1317 C C . SER A 1 168 ? 3.721 6.246 -4.243 1.00 88.00 168 SER A C 1
ATOM 1319 O O . SER A 1 168 ? 3.087 6.066 -3.210 1.00 88.00 168 SER A O 1
ATOM 1321 N N . THR A 1 169 ? 3.198 6.113 -5.459 1.00 94.50 169 THR A N 1
ATOM 1322 C CA . THR A 1 169 ? 1.786 5.803 -5.743 1.00 94.50 169 THR A CA 1
ATOM 1323 C C . THR A 1 169 ? 1.465 4.321 -5.550 1.00 94.50 169 THR A C 1
ATOM 1325 O O . THR A 1 169 ? 2.366 3.475 -5.549 1.00 94.50 169 THR A O 1
ATOM 1328 N N . VAL A 1 170 ? 0.177 3.976 -5.473 1.00 96.19 170 VAL A N 1
ATOM 1329 C CA . VAL A 1 170 ? -0.278 2.571 -5.430 1.00 96.19 170 VAL A CA 1
ATOM 1330 C C . VAL A 1 170 ? 0.227 1.784 -6.644 1.00 96.19 170 VAL A C 1
ATOM 1332 O O . VAL A 1 170 ? 0.735 0.673 -6.494 1.00 96.19 170 VAL A O 1
ATOM 1335 N N . THR A 1 171 ? 0.186 2.375 -7.841 1.00 96.69 171 THR A N 1
ATOM 1336 C CA . THR A 1 171 ? 0.692 1.744 -9.071 1.00 96.69 171 THR A CA 1
ATOM 1337 C C . THR A 1 171 ? 2.197 1.485 -8.995 1.00 96.69 171 THR A C 1
ATOM 1339 O O . THR A 1 171 ? 2.648 0.396 -9.348 1.00 96.69 171 THR A O 1
ATOM 1342 N N . GLN A 1 172 ? 2.978 2.445 -8.484 1.00 94.38 172 GLN A N 1
ATOM 1343 C CA . GLN A 1 172 ? 4.420 2.269 -8.288 1.00 94.38 172 GLN A CA 1
ATOM 1344 C C . GLN A 1 172 ? 4.723 1.142 -7.306 1.00 94.38 172 GLN A C 1
ATOM 1346 O O . GLN A 1 172 ? 5.630 0.343 -7.535 1.00 94.38 172 GLN A O 1
ATOM 1351 N N . GLN A 1 173 ? 3.954 1.052 -6.222 1.00 92.62 173 GLN A N 1
ATOM 1352 C CA . GLN A 1 173 ? 4.101 -0.030 -5.259 1.00 92.62 173 GLN A CA 1
ATOM 1353 C C . GLN A 1 173 ? 3.736 -1.389 -5.867 1.00 92.62 173 GLN A C 1
ATOM 1355 O O . GLN A 1 173 ? 4.473 -2.351 -5.657 1.00 92.62 173 GLN A O 1
ATOM 1360 N N . LEU A 1 174 ? 2.657 -1.463 -6.655 1.00 93.00 174 LEU A N 1
ATOM 1361 C CA . LEU A 1 174 ? 2.252 -2.679 -7.362 1.00 93.00 174 LEU A CA 1
ATOM 1362 C C . LEU A 1 174 ? 3.370 -3.185 -8.280 1.00 93.00 174 LEU A C 1
ATOM 1364 O O . LEU A 1 174 ? 3.787 -4.335 -8.155 1.00 93.00 174 LEU A O 1
ATOM 1368 N N . VAL A 1 175 ? 3.896 -2.331 -9.167 1.00 92.31 175 VAL A N 1
ATOM 1369 C CA . VAL A 1 175 ? 4.935 -2.761 -10.119 1.00 92.31 175 VAL A CA 1
ATOM 1370 C C . VAL A 1 175 ? 6.246 -3.106 -9.429 1.00 92.31 175 VAL A C 1
ATOM 1372 O O . VAL A 1 175 ? 6.906 -4.062 -9.827 1.00 92.31 175 VAL A O 1
ATOM 1375 N N . LYS A 1 176 ? 6.605 -2.375 -8.367 1.00 88.50 176 LYS A N 1
ATOM 1376 C CA . LYS A 1 176 ? 7.781 -2.683 -7.551 1.00 88.50 176 LYS A CA 1
ATOM 1377 C C . LYS A 1 176 ? 7.675 -4.089 -6.964 1.00 88.50 176 LYS A C 1
ATOM 1379 O O . LYS A 1 176 ? 8.645 -4.827 -7.026 1.00 88.50 176 LYS A O 1
ATOM 1384 N N . ASN A 1 177 ? 6.512 -4.447 -6.424 1.00 83.38 177 ASN A N 1
ATOM 1385 C CA . ASN A 1 177 ? 6.311 -5.734 -5.763 1.00 83.38 177 ASN A CA 1
ATOM 1386 C C . ASN A 1 177 ? 6.186 -6.911 -6.747 1.00 83.38 177 ASN A C 1
ATOM 1388 O O . ASN A 1 177 ? 6.408 -8.044 -6.341 1.00 83.38 177 ASN A O 1
ATOM 1392 N N . LEU A 1 178 ? 5.792 -6.668 -8.002 1.00 82.81 178 LEU A N 1
ATOM 1393 C CA . LEU A 1 178 ? 5.558 -7.734 -8.985 1.00 82.81 178 LEU A CA 1
ATOM 1394 C C . LEU A 1 178 ? 6.716 -7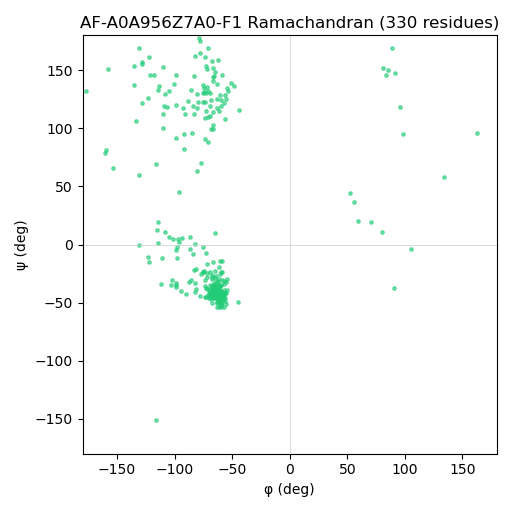.972 -9.953 1.00 82.81 178 LEU A C 1
ATOM 1396 O O . LEU A 1 178 ? 6.904 -9.098 -10.396 1.00 82.81 178 LEU A O 1
ATOM 1400 N N . PHE A 1 179 ? 7.463 -6.931 -10.317 1.00 83.19 179 PHE A N 1
ATOM 1401 C CA . PHE A 1 179 ? 8.381 -7.000 -11.459 1.00 83.19 179 PHE A CA 1
ATOM 1402 C C . PHE A 1 179 ? 9.833 -6.696 -11.123 1.00 83.19 179 PHE A C 1
ATOM 1404 O O . PHE A 1 179 ? 10.705 -6.917 -11.963 1.00 83.19 179 PHE A O 1
ATOM 1411 N N . LEU A 1 180 ? 10.107 -6.111 -9.958 1.00 82.31 180 LEU A N 1
ATOM 1412 C CA . LEU A 1 180 ? 11.414 -5.542 -9.664 1.00 82.31 180 LEU A CA 1
ATOM 1413 C C . LEU A 1 180 ? 12.030 -6.181 -8.431 1.00 82.31 180 LEU A C 1
ATOM 1415 O O . LEU A 1 180 ? 11.352 -6.513 -7.464 1.00 82.31 180 LEU A O 1
ATOM 1419 N N . THR A 1 181 ? 13.352 -6.296 -8.463 1.00 75.62 181 THR A N 1
ATOM 1420 C CA . THR A 1 181 ? 14.125 -6.751 -7.314 1.00 75.62 181 THR A CA 1
ATOM 1421 C C . THR A 1 181 ? 14.191 -5.660 -6.234 1.00 75.62 181 THR A C 1
ATOM 1423 O O . THR A 1 181 ? 13.985 -4.475 -6.523 1.00 75.62 181 THR A O 1
ATOM 1426 N N . PRO A 1 182 ? 14.513 -6.008 -4.977 1.00 65.31 182 PRO A N 1
ATOM 1427 C CA . PRO A 1 182 ? 14.496 -5.053 -3.862 1.00 65.31 182 PRO A CA 1
ATOM 1428 C C . PRO A 1 182 ? 15.639 -4.021 -3.879 1.00 65.31 182 PRO A C 1
ATOM 1430 O O . PRO A 1 182 ? 15.653 -3.095 -3.063 1.00 65.31 182 PRO A O 1
ATOM 1433 N N . GLU A 1 183 ? 16.611 -4.165 -4.783 1.00 74.44 183 GLU A N 1
ATOM 1434 C CA . GLU A 1 183 ? 17.853 -3.387 -4.807 1.00 74.44 183 GLU A CA 1
ATOM 1435 C C . GLU A 1 183 ? 17.603 -1.885 -4.987 1.00 74.44 183 GLU A C 1
ATOM 1437 O O . GLU A 1 183 ? 17.159 -1.423 -6.036 1.00 74.44 183 GLU A O 1
ATOM 1442 N N . LYS A 1 184 ? 17.930 -1.065 -3.986 1.00 72.19 184 LYS A N 1
ATOM 1443 C CA . LYS A 1 184 ? 17.684 0.381 -4.039 1.00 72.19 184 LYS A CA 1
ATOM 1444 C C . LYS A 1 184 ? 18.658 1.102 -4.982 1.00 72.19 184 LYS A C 1
ATOM 1446 O O . LYS A 1 184 ? 19.679 1.607 -4.539 1.00 72.19 184 LYS A O 1
ATOM 1451 N N . SER A 1 185 ? 18.281 1.246 -6.254 1.00 83.00 185 SER A N 1
ATOM 1452 C CA . SER A 1 185 ? 19.018 2.053 -7.238 1.00 83.00 185 SER A CA 1
ATOM 1453 C C . SER A 1 185 ? 18.130 3.069 -7.971 1.00 83.00 185 SER A C 1
ATOM 1455 O O . SER A 1 185 ? 16.913 2.890 -8.103 1.00 83.00 185 SER A O 1
ATOM 1457 N N . TYR A 1 186 ? 18.740 4.146 -8.481 1.00 83.31 186 TYR A N 1
ATOM 1458 C CA . TYR A 1 186 ? 18.054 5.127 -9.336 1.00 83.31 186 TYR A CA 1
ATOM 1459 C C . TYR A 1 186 ? 17.524 4.486 -10.626 1.00 83.31 186 TYR A C 1
ATOM 1461 O O . TYR A 1 186 ? 16.429 4.819 -11.077 1.00 83.31 186 TYR A O 1
ATOM 1469 N N . ILE A 1 187 ? 18.254 3.502 -11.166 1.00 83.44 187 ILE A N 1
ATOM 1470 C CA . ILE A 1 187 ? 17.834 2.716 -12.331 1.00 83.44 187 ILE A CA 1
ATOM 1471 C C . ILE A 1 187 ? 16.561 1.925 -12.024 1.00 83.44 187 ILE A C 1
ATOM 1473 O O . ILE A 1 187 ? 15.615 1.960 -12.810 1.00 83.44 187 ILE A O 1
ATOM 1477 N N . ARG A 1 188 ? 16.475 1.275 -10.854 1.00 84.69 188 ARG A N 1
ATOM 1478 C CA . ARG A 1 188 ? 15.235 0.615 -10.427 1.00 84.69 188 ARG A CA 1
ATOM 1479 C C . ARG A 1 188 ? 14.086 1.615 -10.308 1.00 84.69 188 ARG A C 1
ATOM 1481 O O . ARG A 1 188 ? 12.979 1.309 -10.738 1.00 84.69 188 ARG A O 1
ATOM 1488 N N . LYS A 1 189 ? 14.325 2.824 -9.785 1.00 87.00 189 LYS A N 1
ATOM 1489 C CA . LYS A 1 189 ? 13.263 3.839 -9.673 1.00 87.00 189 LYS A CA 1
ATOM 1490 C C . LYS A 1 189 ? 12.769 4.331 -11.038 1.00 87.00 189 LYS A C 1
ATOM 1492 O O . LYS A 1 189 ? 11.573 4.566 -11.204 1.00 87.00 189 LYS A O 1
ATOM 1497 N N . LEU A 1 190 ? 13.659 4.428 -12.025 1.00 86.69 190 LEU A N 1
ATOM 1498 C CA . LEU A 1 190 ? 13.285 4.702 -13.412 1.00 86.69 190 LEU A CA 1
ATOM 1499 C C . LEU A 1 190 ? 12.458 3.550 -14.011 1.00 86.69 190 LEU A C 1
ATOM 1501 O O . LEU A 1 190 ? 11.430 3.807 -14.638 1.00 86.69 190 LEU A O 1
ATOM 1505 N N . LYS A 1 191 ? 12.847 2.291 -13.754 1.00 89.31 191 LYS A N 1
ATOM 1506 C CA . LYS A 1 191 ? 12.061 1.102 -14.133 1.00 89.31 191 LYS A CA 1
ATOM 1507 C C . LYS A 1 191 ? 10.662 1.123 -13.512 1.00 89.31 191 LYS A C 1
ATOM 1509 O O . LYS A 1 191 ? 9.690 0.915 -14.230 1.00 89.31 191 LYS A O 1
ATOM 1514 N N . GLU A 1 192 ? 10.538 1.446 -12.221 1.00 90.81 192 GLU A N 1
ATOM 1515 C CA . GLU A 1 192 ? 9.238 1.611 -11.544 1.00 90.81 192 GLU A CA 1
ATOM 1516 C C . GLU A 1 192 ? 8.369 2.658 -12.244 1.00 90.81 192 GLU A C 1
ATOM 1518 O O . GLU A 1 192 ? 7.19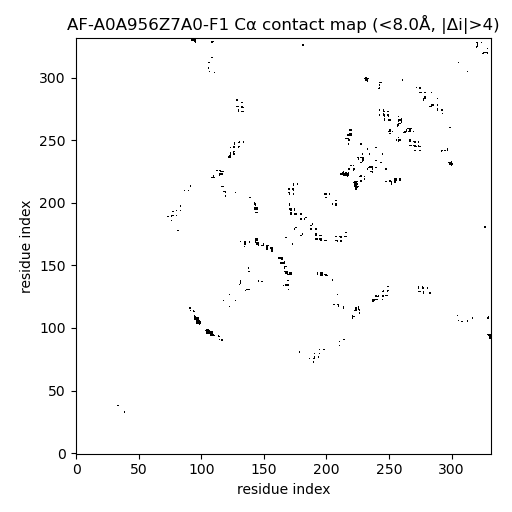5 2.408 -12.510 1.00 90.81 192 GLU A O 1
ATOM 1523 N N . ALA A 1 193 ? 8.932 3.830 -12.549 1.00 90.56 193 ALA A N 1
ATOM 1524 C CA . ALA A 1 193 ? 8.220 4.918 -13.211 1.00 90.56 193 ALA A CA 1
ATOM 1525 C C . ALA A 1 193 ? 7.704 4.503 -14.599 1.00 90.56 193 ALA A C 1
ATOM 1527 O O . ALA A 1 193 ? 6.526 4.700 -14.908 1.00 90.56 193 ALA A O 1
ATOM 1528 N N . ALA A 1 194 ? 8.562 3.880 -15.408 1.00 90.94 194 ALA A N 1
ATOM 1529 C CA . ALA A 1 194 ? 8.210 3.437 -16.751 1.00 90.94 194 ALA A CA 1
ATOM 1530 C C . ALA A 1 194 ? 7.185 2.288 -16.747 1.00 90.94 194 ALA A C 1
ATOM 1532 O O . ALA A 1 194 ? 6.203 2.341 -17.489 1.00 90.94 194 ALA A O 1
ATOM 1533 N N . LEU A 1 195 ? 7.354 1.289 -15.871 1.00 92.62 195 LEU A N 1
ATOM 1534 C CA . LEU A 1 195 ? 6.382 0.203 -15.702 1.00 92.62 195 LEU A CA 1
ATOM 1535 C C . LEU A 1 195 ? 5.040 0.716 -15.192 1.00 92.62 195 LEU A C 1
ATOM 1537 O O . LEU A 1 195 ? 4.006 0.298 -15.702 1.00 92.62 195 LEU A O 1
ATOM 1541 N N . SER A 1 196 ? 5.039 1.659 -14.246 1.00 94.56 196 SER A N 1
ATOM 1542 C CA . SER A 1 196 ? 3.801 2.268 -13.746 1.00 94.56 196 SER A CA 1
ATOM 1543 C C . SER A 1 196 ? 3.030 2.943 -14.875 1.00 94.56 196 SER A C 1
ATOM 1545 O O . SER A 1 196 ? 1.828 2.740 -15.004 1.00 94.56 196 SER A O 1
ATOM 1547 N N . ALA A 1 197 ? 3.722 3.695 -15.737 1.00 92.81 197 ALA A N 1
ATOM 1548 C CA . ALA A 1 197 ? 3.102 4.312 -16.904 1.00 92.81 197 ALA A CA 1
ATOM 1549 C C . ALA A 1 197 ? 2.570 3.268 -17.904 1.00 92.81 197 ALA A C 1
ATOM 1551 O O . ALA A 1 197 ? 1.497 3.465 -18.472 1.00 92.81 197 ALA A O 1
ATOM 1552 N N . LYS A 1 198 ? 3.287 2.152 -18.112 1.00 92.88 198 LYS A N 1
ATOM 1553 C CA . LYS A 1 198 ? 2.846 1.053 -18.990 1.00 92.88 198 LYS A CA 1
ATOM 1554 C C . LYS A 1 198 ? 1.585 0.369 -18.442 1.00 92.88 198 LYS A C 1
ATOM 1556 O O . LYS A 1 198 ? 0.636 0.170 -19.194 1.00 92.88 198 LYS A O 1
ATOM 1561 N N . VAL A 1 199 ? 1.548 0.080 -17.139 1.00 95.19 199 VAL A N 1
ATOM 1562 C CA . VAL A 1 199 ? 0.383 -0.498 -16.444 1.00 95.19 199 VAL A CA 1
ATOM 1563 C C . VAL A 1 199 ? -0.828 0.433 -16.531 1.00 95.19 199 VAL A C 1
ATOM 1565 O O . VAL A 1 199 ? -1.906 -0.007 -16.908 1.00 95.19 199 VAL A O 1
ATOM 1568 N N . GLU A 1 200 ? -0.652 1.728 -16.280 1.00 96.12 200 GLU A N 1
ATOM 1569 C CA . GLU A 1 200 ? -1.748 2.717 -16.284 1.00 96.12 200 GLU A CA 1
ATOM 1570 C C . GLU A 1 200 ? -2.333 2.997 -17.666 1.00 96.12 200 GLU A C 1
ATOM 1572 O O . GLU A 1 200 ? -3.480 3.411 -17.782 1.00 96.12 200 GLU A O 1
ATOM 1577 N N . ARG A 1 201 ? -1.565 2.761 -18.734 1.00 94.31 201 ARG A N 1
ATOM 1578 C CA . ARG A 1 201 ? -2.092 2.817 -20.105 1.00 94.31 201 ARG A CA 1
ATOM 1579 C C . ARG A 1 201 ? -2.912 1.582 -20.471 1.00 94.31 201 ARG A C 1
ATOM 1581 O O . ARG A 1 201 ? -3.727 1.660 -21.384 1.00 94.31 201 ARG A O 1
ATOM 1588 N N . ARG A 1 202 ? -2.658 0.444 -19.818 1.00 94.56 202 ARG A N 1
ATOM 1589 C CA . ARG A 1 202 ? -3.238 -0.858 -20.176 1.00 94.56 202 ARG A CA 1
ATOM 1590 C C . ARG A 1 202 ? -4.442 -1.232 -19.314 1.00 94.56 202 ARG A C 1
ATOM 1592 O O . ARG A 1 202 ? -5.369 -1.846 -19.838 1.00 94.56 202 ARG A O 1
ATOM 1599 N N . TYR A 1 203 ? -4.421 -0.883 -18.028 1.00 95.38 203 TYR A N 1
ATOM 1600 C CA . TYR A 1 203 ? -5.410 -1.297 -17.032 1.00 95.38 203 TYR A CA 1
ATOM 1601 C C . TYR A 1 203 ? -6.153 -0.099 -16.441 1.00 95.38 203 TYR A C 1
ATOM 1603 O O . TYR A 1 203 ? -5.576 0.967 -16.236 1.00 95.38 203 TYR A O 1
ATOM 1611 N N . SER A 1 204 ? -7.436 -0.291 -16.125 1.00 96.88 204 SER A N 1
ATOM 1612 C CA . SER A 1 204 ? -8.225 0.711 -15.409 1.00 96.88 204 SER A CA 1
ATOM 1613 C C . SER A 1 204 ? -7.728 0.888 -13.971 1.00 96.88 204 SER A C 1
ATOM 1615 O O . SER A 1 204 ? -7.123 -0.012 -13.383 1.00 96.88 204 SER A O 1
ATOM 1617 N N . LYS A 1 205 ? -8.040 2.041 -13.370 1.00 97.38 205 LYS A N 1
ATOM 1618 C CA . LYS A 1 205 ? -7.722 2.324 -11.963 1.00 97.38 205 LYS A CA 1
ATOM 1619 C C . LYS A 1 205 ? -8.272 1.274 -11.008 1.00 97.38 205 LYS A C 1
ATOM 1621 O O . LYS A 1 205 ? -7.553 0.838 -10.114 1.00 97.38 205 LYS A O 1
ATOM 1626 N N . ASP A 1 206 ? -9.499 0.830 -11.243 1.00 97.38 206 ASP A N 1
ATOM 1627 C CA . ASP A 1 206 ? -10.137 -0.197 -10.423 1.00 97.38 206 ASP A CA 1
ATOM 1628 C C . ASP A 1 206 ? -9.386 -1.525 -10.524 1.00 97.38 206 ASP A C 1
ATOM 1630 O O . ASP A 1 206 ? -9.039 -2.113 -9.502 1.00 97.38 206 ASP A O 1
ATOM 1634 N N . ARG A 1 207 ? -9.012 -1.953 -11.737 1.00 96.00 207 ARG A N 1
ATOM 1635 C CA . ARG A 1 207 ? -8.218 -3.174 -11.915 1.00 96.00 207 ARG A CA 1
ATOM 1636 C C . ARG A 1 207 ? -6.847 -3.064 -11.246 1.00 96.00 207 ARG A C 1
ATOM 1638 O O . ARG A 1 207 ? -6.398 -4.019 -10.622 1.00 96.00 207 ARG A O 1
ATOM 1645 N N . ILE A 1 208 ? -6.187 -1.909 -11.320 1.00 97.12 208 ILE A N 1
ATOM 1646 C CA . ILE A 1 208 ? -4.901 -1.683 -10.637 1.00 97.12 208 ILE A CA 1
ATOM 1647 C C . ILE A 1 208 ? -5.066 -1.785 -9.115 1.00 97.12 208 ILE A C 1
ATOM 1649 O O . ILE A 1 208 ? -4.253 -2.432 -8.455 1.00 97.12 208 ILE A O 1
ATOM 1653 N N . LEU A 1 209 ? -6.115 -1.178 -8.553 1.00 97.69 209 LEU A N 1
ATOM 1654 C CA . LEU A 1 209 ? -6.395 -1.248 -7.120 1.00 97.69 209 LEU A CA 1
ATOM 1655 C C . LEU A 1 209 ? -6.736 -2.677 -6.676 1.00 97.69 209 LEU A C 1
ATOM 1657 O O . LEU A 1 209 ? -6.287 -3.110 -5.617 1.00 97.69 209 LEU A O 1
ATOM 1661 N N . GLU A 1 210 ? -7.482 -3.420 -7.490 1.00 96.31 210 GLU A N 1
ATOM 1662 C CA . GLU A 1 210 ? -7.791 -4.831 -7.260 1.00 96.31 210 GLU A CA 1
ATOM 1663 C C . GLU A 1 210 ? -6.525 -5.686 -7.196 1.00 96.31 210 GLU A C 1
ATOM 1665 O O . GLU A 1 210 ? -6.318 -6.422 -6.229 1.00 96.31 210 GLU A O 1
ATOM 1670 N N . LEU A 1 211 ? -5.654 -5.558 -8.200 1.00 94.25 211 LEU A N 1
ATOM 1671 C CA . LEU A 1 211 ? -4.375 -6.264 -8.255 1.00 94.25 211 LEU A CA 1
ATOM 1672 C C . LEU A 1 211 ? -3.505 -5.908 -7.046 1.00 94.25 211 LEU A C 1
ATOM 1674 O O . LEU A 1 211 ? -2.946 -6.791 -6.399 1.00 94.25 211 LEU A O 1
ATOM 1678 N N . TYR A 1 212 ? -3.441 -4.623 -6.691 1.00 95.62 212 TYR A N 1
ATOM 1679 C CA . TYR A 1 212 ? -2.705 -4.159 -5.519 1.00 95.62 212 TYR A CA 1
ATOM 1680 C C . TYR A 1 212 ? -3.219 -4.784 -4.222 1.00 95.62 212 TYR A C 1
ATOM 1682 O O . TYR A 1 212 ? -2.430 -5.351 -3.468 1.00 95.62 212 TYR A O 1
ATOM 1690 N N . LEU A 1 213 ? -4.529 -4.737 -3.970 1.00 95.88 213 LEU A N 1
ATOM 1691 C CA . LEU A 1 213 ? -5.121 -5.276 -2.744 1.00 95.88 213 LEU A CA 1
ATOM 1692 C C . LEU A 1 213 ? -5.017 -6.800 -2.654 1.00 95.88 213 LEU A C 1
ATOM 1694 O O . LEU A 1 213 ? -4.955 -7.325 -1.545 1.00 95.88 213 LEU A O 1
ATOM 1698 N N . ASN A 1 214 ? -4.971 -7.508 -3.783 1.00 92.75 214 ASN A N 1
ATOM 1699 C CA . ASN A 1 214 ? -4.748 -8.955 -3.815 1.00 92.75 214 ASN A CA 1
ATOM 1700 C C . ASN A 1 214 ? -3.265 -9.348 -3.707 1.00 92.75 214 ASN A C 1
ATOM 1702 O O . ASN A 1 214 ? -2.972 -10.470 -3.299 1.00 92.75 214 ASN A O 1
ATOM 1706 N N . GLN A 1 215 ? -2.332 -8.448 -4.027 1.00 88.00 215 GLN A N 1
ATOM 1707 C CA . GLN A 1 215 ? -0.897 -8.743 -4.002 1.00 88.00 215 GLN A CA 1
ATOM 1708 C C . GLN A 1 215 ? -0.186 -8.259 -2.736 1.00 88.00 215 GLN A C 1
ATOM 1710 O O . GLN A 1 215 ? 0.782 -8.880 -2.302 1.00 88.00 215 GLN A O 1
ATOM 1715 N N . VAL A 1 216 ? -0.593 -7.127 -2.165 1.00 90.00 216 VAL A N 1
ATOM 1716 C CA . VAL A 1 216 ? 0.201 -6.451 -1.134 1.00 90.00 216 VAL A CA 1
ATOM 1717 C C . VAL A 1 216 ? 0.308 -7.272 0.160 1.00 90.00 216 VAL A C 1
ATOM 1719 O O . VAL A 1 216 ? -0.615 -7.991 0.552 1.00 90.00 216 VAL A O 1
ATOM 1722 N N . TYR A 1 217 ? 1.464 -7.175 0.821 1.00 88.69 217 TYR A N 1
ATOM 1723 C CA . TYR A 1 217 ? 1.737 -7.865 2.078 1.00 88.69 217 TYR A CA 1
ATOM 1724 C C . TYR A 1 217 ? 1.203 -7.077 3.278 1.00 88.69 217 TYR A C 1
ATOM 1726 O O . TYR A 1 217 ? 1.662 -5.971 3.558 1.00 88.69 217 TYR A O 1
ATOM 1734 N N . PHE A 1 218 ? 0.279 -7.678 4.025 1.00 91.25 218 PHE A N 1
ATOM 1735 C CA . PHE A 1 218 ? -0.326 -7.107 5.233 1.00 91.25 218 PHE A CA 1
ATOM 1736 C C . PHE A 1 218 ? 0.328 -7.591 6.534 1.00 91.25 218 PHE A C 1
ATOM 1738 O O . PHE A 1 218 ? -0.136 -7.236 7.614 1.00 91.25 218 PHE A O 1
ATOM 1745 N N . GLY A 1 219 ? 1.410 -8.372 6.463 1.00 86.31 219 GLY A N 1
ATOM 1746 C CA . GLY A 1 219 ? 2.065 -8.913 7.654 1.00 86.31 219 GLY A CA 1
ATOM 1747 C C . GLY A 1 219 ? 1.470 -10.253 8.065 1.00 86.31 219 GLY A C 1
ATOM 1748 O O . GLY A 1 219 ? 0.441 -10.689 7.540 1.00 86.31 219 GLY A O 1
ATOM 1749 N N . ASN A 1 220 ? 2.132 -10.942 8.997 1.00 82.12 220 ASN A N 1
ATOM 1750 C CA . ASN A 1 220 ? 1.658 -12.227 9.512 1.00 82.12 220 ASN A CA 1
ATOM 1751 C C . ASN A 1 220 ? 1.352 -13.230 8.377 1.00 82.12 220 ASN A C 1
ATOM 1753 O O . ASN A 1 220 ? 0.295 -13.858 8.385 1.00 82.12 220 ASN A O 1
ATOM 1757 N N . GLN A 1 221 ? 2.234 -13.333 7.372 1.00 77.38 221 GLN A N 1
ATOM 1758 C CA . GLN A 1 221 ? 2.086 -14.217 6.198 1.00 77.38 221 GLN A CA 1
ATOM 1759 C C . GLN A 1 221 ? 0.821 -13.949 5.354 1.00 77.38 221 GLN A C 1
ATOM 1761 O O . GLN A 1 221 ? 0.367 -14.808 4.598 1.00 77.38 221 GLN A O 1
ATOM 1766 N N . SER A 1 222 ? 0.232 -12.759 5.476 1.00 83.69 222 SER A N 1
ATOM 1767 C CA . SER A 1 222 ? -0.995 -12.391 4.770 1.00 83.69 222 SER A CA 1
ATOM 1768 C C . SER A 1 222 ? -0.669 -11.576 3.524 1.00 83.69 222 SER A C 1
ATOM 1770 O O . SER A 1 222 ? -0.543 -10.356 3.585 1.00 83.69 222 SER A O 1
ATOM 1772 N N . TYR A 1 223 ? -0.518 -12.263 2.396 1.00 85.81 223 TYR A N 1
ATOM 1773 C CA . TYR A 1 223 ? -0.501 -11.642 1.073 1.00 85.81 223 TYR A CA 1
ATOM 1774 C C . TYR A 1 223 ? -1.928 -11.558 0.542 1.00 85.81 223 TYR A C 1
ATOM 1776 O O . TYR A 1 223 ? -2.618 -12.577 0.470 1.00 85.81 223 TYR A O 1
ATOM 1784 N N . GLY A 1 224 ? -2.358 -10.346 0.204 1.00 91.00 224 GLY A N 1
ATOM 1785 C CA . GLY A 1 224 ? -3.712 -10.080 -0.253 1.00 91.00 224 GLY A CA 1
ATOM 1786 C C . GLY A 1 224 ? -4.717 -9.849 0.876 1.00 91.00 224 GLY A C 1
ATOM 1787 O O . GLY A 1 224 ? -4.610 -10.375 1.990 1.00 91.00 224 GLY A O 1
ATOM 1788 N N . ILE A 1 225 ? -5.722 -9.031 0.574 1.00 95.25 225 ILE A N 1
ATOM 1789 C CA . ILE A 1 225 ? -6.652 -8.506 1.571 1.00 95.25 225 ILE A CA 1
ATOM 1790 C C . ILE A 1 225 ? -7.579 -9.571 2.164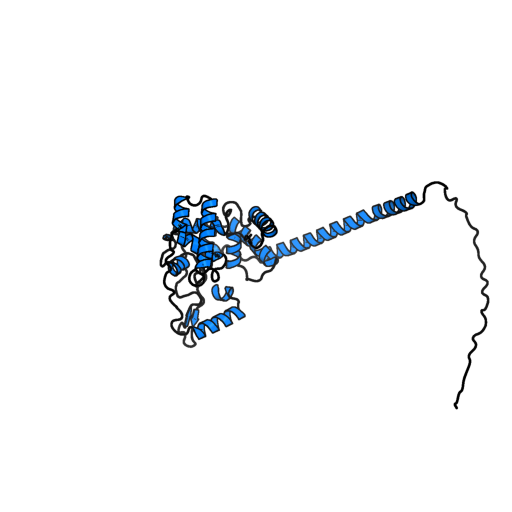 1.00 95.25 225 ILE A C 1
ATOM 1792 O O . ILE A 1 225 ? -7.882 -9.519 3.354 1.00 95.25 225 ILE A O 1
ATOM 1796 N N . GLU A 1 226 ? -7.996 -10.565 1.377 1.00 93.69 226 GLU A N 1
ATOM 1797 C CA . GLU A 1 226 ? -8.865 -11.653 1.848 1.00 93.69 226 GLU A CA 1
ATOM 1798 C C . GLU A 1 226 ? -8.162 -12.505 2.903 1.00 93.69 226 GLU A C 1
ATOM 1800 O O . GLU A 1 226 ? -8.712 -12.770 3.976 1.00 93.69 226 GLU A O 1
ATOM 1805 N N . LYS A 1 227 ? -6.902 -12.864 2.644 1.00 89.44 227 LYS A N 1
ATOM 1806 C CA . LYS A 1 227 ? -6.075 -13.606 3.596 1.00 89.44 227 LYS A CA 1
ATOM 1807 C C . LYS A 1 227 ? -5.841 -12.793 4.866 1.00 89.44 227 LYS A C 1
ATOM 1809 O O . LYS A 1 227 ? -5.979 -13.327 5.965 1.00 89.44 227 LYS A O 1
ATOM 1814 N N . ALA A 1 228 ? -5.571 -11.494 4.732 1.00 92.69 228 ALA A N 1
ATOM 1815 C CA . ALA A 1 228 ? -5.412 -10.600 5.875 1.00 92.69 228 ALA A CA 1
ATOM 1816 C C . ALA A 1 228 ? -6.693 -10.509 6.722 1.00 92.69 228 ALA A C 1
ATOM 1818 O O . ALA A 1 228 ? -6.639 -10.681 7.940 1.00 92.69 228 ALA A O 1
ATOM 1819 N N . ALA A 1 229 ? -7.857 -10.319 6.099 1.00 95.31 229 ALA A N 1
ATOM 1820 C CA . ALA A 1 229 ? -9.142 -10.251 6.792 1.00 95.31 229 ALA A CA 1
ATOM 1821 C C . ALA A 1 229 ? -9.441 -11.535 7.585 1.00 95.31 229 ALA A C 1
ATOM 1823 O O . ALA A 1 229 ? -9.809 -11.479 8.766 1.00 95.31 229 ALA A O 1
ATOM 1824 N N . ARG A 1 230 ? -9.207 -12.703 6.973 1.00 92.06 230 ARG A N 1
ATOM 1825 C CA . ARG A 1 230 ? -9.401 -14.007 7.623 1.00 92.06 230 ARG A CA 1
ATOM 1826 C C . ARG A 1 230 ? -8.431 -14.204 8.771 1.00 92.06 230 ARG A C 1
ATOM 1828 O O . ARG A 1 230 ? -8.822 -14.655 9.846 1.00 92.06 230 ARG A O 1
ATOM 1835 N N . ARG A 1 231 ? -7.172 -13.832 8.566 1.00 89.12 231 ARG A N 1
ATOM 1836 C CA . ARG A 1 231 ? -6.112 -14.070 9.535 1.00 89.12 231 ARG A CA 1
ATOM 1837 C C . ARG A 1 231 ? -6.213 -13.161 10.753 1.00 89.12 231 ARG A C 1
ATOM 1839 O O . ARG A 1 231 ? -6.119 -13.669 11.866 1.00 89.12 231 ARG A O 1
ATOM 1846 N N . TYR A 1 232 ? -6.458 -11.866 10.555 1.00 93.81 232 TYR A N 1
ATOM 1847 C CA . TYR A 1 232 ? -6.560 -10.890 11.641 1.00 93.81 232 TYR A CA 1
ATOM 1848 C C . TYR A 1 232 ? -7.932 -10.869 12.319 1.00 93.81 232 TYR A C 1
ATOM 1850 O O . TYR A 1 232 ? -7.982 -10.638 13.523 1.00 93.81 232 TYR A O 1
ATOM 1858 N N . PHE A 1 233 ? -9.031 -11.120 11.596 1.00 95.69 233 PHE A N 1
ATOM 1859 C CA . PHE A 1 233 ? -10.392 -10.898 12.118 1.00 95.69 233 PHE A CA 1
ATOM 1860 C C . PHE A 1 233 ? -11.355 -12.071 11.926 1.00 95.69 233 PHE A C 1
ATOM 1862 O O . PHE A 1 233 ? -12.510 -11.969 12.334 1.00 95.69 233 PHE A O 1
ATOM 1869 N N . LYS A 1 234 ? -10.916 -13.182 11.313 1.00 93.56 234 LYS A N 1
ATOM 1870 C CA . LYS A 1 234 ? -11.768 -14.341 10.986 1.00 93.56 234 LYS A CA 1
ATOM 1871 C C . LYS A 1 234 ? -12.989 -13.954 10.133 1.00 93.56 234 LYS A C 1
ATOM 1873 O O . LYS A 1 234 ? -14.078 -14.497 10.300 1.00 93.56 234 LYS A O 1
ATOM 1878 N N . LYS A 1 235 ? -12.795 -13.002 9.217 1.00 94.38 235 LYS A N 1
ATOM 1879 C CA . LYS A 1 235 ? -13.823 -12.442 8.326 1.00 94.38 235 LYS A CA 1
ATOM 1880 C C . LYS A 1 235 ? -13.365 -12.475 6.875 1.00 94.38 235 LYS A C 1
ATOM 1882 O O . LYS A 1 235 ? -12.169 -12.476 6.611 1.00 94.38 235 LYS A O 1
ATOM 1887 N N . SER A 1 236 ? -14.312 -12.446 5.941 1.00 95.56 236 SER A N 1
ATOM 1888 C CA . SER A 1 236 ? -13.994 -12.118 4.544 1.00 95.56 236 SER A CA 1
ATOM 1889 C C . SER A 1 236 ? -13.684 -10.620 4.400 1.00 95.56 236 SER A C 1
ATOM 1891 O O . SER A 1 236 ? -14.209 -9.802 5.162 1.00 95.56 236 SER A O 1
ATOM 1893 N N . ALA A 1 237 ? -12.885 -10.241 3.398 1.00 96.31 237 ALA A N 1
ATOM 1894 C CA . ALA A 1 237 ? -12.598 -8.851 3.042 1.00 96.31 237 ALA A CA 1
ATOM 1895 C C . ALA A 1 237 ? -13.871 -8.027 2.790 1.00 96.31 237 ALA A C 1
ATOM 1897 O O . ALA A 1 237 ? -13.899 -6.825 3.074 1.00 96.31 237 ALA A O 1
ATOM 1898 N N . ARG A 1 238 ? -14.954 -8.667 2.327 1.00 97.50 238 ARG A N 1
ATOM 1899 C CA . ARG A 1 238 ? -16.270 -8.034 2.155 1.00 97.50 238 ARG A CA 1
ATOM 1900 C C . ARG A 1 238 ? -16.885 -7.549 3.468 1.00 97.50 238 ARG A C 1
ATOM 1902 O O . ARG A 1 238 ? -17.628 -6.574 3.485 1.00 97.50 238 ARG A O 1
ATOM 1909 N N . GLN A 1 239 ? -16.583 -8.238 4.567 1.00 97.62 239 GLN A N 1
ATOM 1910 C CA . GLN A 1 239 ? -17.191 -8.037 5.886 1.00 97.62 239 GLN A CA 1
ATOM 1911 C C . GLN A 1 239 ? -16.359 -7.135 6.808 1.00 97.62 239 GLN A C 1
ATOM 1913 O O . GLN A 1 239 ? -16.738 -6.927 7.963 1.00 97.62 239 GLN A O 1
ATOM 1918 N N . LEU A 1 240 ? -15.232 -6.603 6.323 1.00 97.81 240 LEU A N 1
ATOM 1919 C CA . LEU A 1 240 ? -14.399 -5.678 7.086 1.00 97.81 240 LEU A CA 1
ATOM 1920 C C . LEU A 1 240 ? -15.172 -4.397 7.406 1.00 97.81 240 LEU A C 1
ATOM 1922 O O . LEU A 1 240 ? -15.653 -3.695 6.508 1.00 97.81 240 LEU A O 1
ATOM 1926 N N . ASN A 1 241 ? -15.241 -4.060 8.693 1.00 97.25 241 ASN A N 1
ATOM 1927 C CA . ASN A 1 241 ? -15.777 -2.774 9.128 1.00 97.25 241 ASN A CA 1
ATOM 1928 C C . ASN A 1 241 ? -14.740 -1.643 8.958 1.00 97.25 241 ASN A C 1
ATOM 1930 O O . ASN A 1 241 ? -13.600 -1.871 8.546 1.00 97.25 241 ASN A O 1
ATOM 1934 N N . LEU A 1 242 ? -15.136 -0.406 9.272 1.00 98.06 242 LEU A N 1
ATOM 1935 C CA . LEU A 1 242 ? -14.279 0.778 9.150 1.00 98.06 242 LEU A CA 1
ATOM 1936 C C . LEU A 1 242 ? -13.001 0.685 10.005 1.00 98.06 242 LEU A C 1
ATOM 1938 O O . LEU A 1 242 ? -11.914 0.973 9.509 1.00 98.06 242 LEU A O 1
ATOM 1942 N N . GLY A 1 243 ? -13.110 0.258 11.266 1.00 97.69 243 GLY A N 1
ATOM 1943 C CA . GLY A 1 243 ? -11.961 0.137 12.166 1.00 97.69 243 GLY A CA 1
ATOM 1944 C C . GLY A 1 243 ? -10.972 -0.943 11.722 1.00 97.69 243 GLY A C 1
ATOM 1945 O O . GLY A 1 243 ? -9.768 -0.704 11.710 1.00 97.69 243 GLY A O 1
ATOM 1946 N N . GLU A 1 244 ? -11.473 -2.106 11.307 1.00 98.06 244 GLU A N 1
ATOM 1947 C CA . GLU A 1 244 ? -10.680 -3.226 10.780 1.00 98.06 244 GLU A CA 1
ATOM 1948 C C . GLU A 1 244 ? -9.984 -2.847 9.468 1.00 98.06 244 GLU A C 1
ATOM 1950 O O . GLU A 1 244 ? -8.794 -3.107 9.294 1.00 98.06 244 GLU A O 1
ATOM 1955 N N . SER A 1 245 ? -10.700 -2.152 8.581 1.00 98.44 245 SER A N 1
ATOM 1956 C CA . SER A 1 245 ? -10.154 -1.610 7.332 1.00 98.44 245 SER A CA 1
ATOM 1957 C C . SER A 1 245 ? -9.022 -0.614 7.588 1.00 98.44 245 SER A C 1
ATOM 1959 O O . SER A 1 245 ? -7.987 -0.675 6.927 1.00 98.44 245 SER A O 1
ATOM 1961 N N . ALA A 1 246 ? -9.192 0.273 8.574 1.00 98.31 246 ALA A N 1
ATOM 1962 C CA . ALA A 1 246 ? -8.170 1.239 8.961 1.00 98.31 246 ALA A CA 1
ATOM 1963 C C . ALA A 1 246 ? -6.931 0.569 9.577 1.00 98.31 246 ALA A C 1
ATOM 1965 O O . ALA A 1 246 ? -5.812 1.003 9.309 1.00 98.31 246 ALA A O 1
ATOM 1966 N N . VAL A 1 247 ? -7.110 -0.512 10.350 1.00 98.00 247 VAL A N 1
ATOM 1967 C CA . VAL A 1 247 ? -5.983 -1.322 10.840 1.00 98.00 247 VAL A CA 1
ATOM 1968 C C . VAL A 1 247 ? -5.208 -1.913 9.666 1.00 98.00 247 VAL A C 1
ATOM 1970 O O . VAL A 1 247 ? -4.006 -1.682 9.583 1.00 98.00 247 VAL A O 1
ATOM 1973 N N . LEU A 1 248 ? -5.869 -2.619 8.739 1.00 98.12 248 LEU A N 1
ATOM 1974 C CA . LEU A 1 248 ? -5.179 -3.273 7.616 1.00 98.12 248 LEU A CA 1
ATOM 1975 C C . LEU A 1 248 ? -4.483 -2.271 6.690 1.00 98.12 248 LEU A C 1
ATOM 1977 O O . LEU A 1 248 ? -3.336 -2.496 6.317 1.00 98.12 248 LEU A O 1
ATOM 1981 N N . ALA A 1 249 ? -5.121 -1.141 6.376 1.00 98.00 249 ALA A N 1
ATOM 1982 C CA . ALA A 1 249 ? -4.477 -0.071 5.614 1.00 98.00 249 ALA A CA 1
ATOM 1983 C C . ALA A 1 249 ? -3.249 0.497 6.348 1.00 98.00 249 ALA A C 1
ATOM 1985 O O . ALA A 1 249 ? -2.219 0.765 5.736 1.00 98.00 249 ALA A O 1
ATOM 1986 N N . GLY A 1 250 ? -3.323 0.625 7.676 1.00 96.25 250 GLY A N 1
ATOM 1987 C CA . GLY A 1 250 ? -2.211 1.085 8.504 1.00 96.25 250 GLY A CA 1
ATOM 1988 C C . GLY A 1 250 ? -0.986 0.167 8.468 1.00 96.25 250 GLY A C 1
ATOM 1989 O O . GLY A 1 250 ? 0.139 0.668 8.546 1.00 96.25 250 GLY A O 1
ATOM 1990 N N . LEU A 1 251 ? -1.194 -1.147 8.314 1.00 95.75 251 LEU A N 1
ATOM 1991 C CA . LEU A 1 251 ? -0.123 -2.148 8.269 1.00 95.75 251 LEU A CA 1
ATOM 1992 C C . LEU A 1 251 ? 0.790 -1.990 7.053 1.00 95.75 251 LEU A C 1
ATOM 1994 O O . LEU A 1 251 ? 1.974 -2.286 7.166 1.00 95.75 251 LEU A O 1
ATOM 1998 N N . LEU A 1 252 ? 0.294 -1.470 5.928 1.00 93.56 252 LEU A N 1
ATOM 1999 C CA . LEU A 1 252 ? 1.049 -1.377 4.670 1.00 93.56 252 LEU A CA 1
ATOM 2000 C C . LEU A 1 252 ? 2.385 -0.628 4.807 1.00 93.56 252 LEU A C 1
ATOM 2002 O O . LEU A 1 252 ? 3.377 -1.004 4.182 1.00 93.56 252 LEU A O 1
ATOM 2006 N N . LYS A 1 253 ? 2.447 0.370 5.699 1.00 89.75 253 LYS A N 1
ATOM 2007 C CA . LYS A 1 253 ? 3.672 1.135 5.986 1.00 89.75 253 LYS A CA 1
ATOM 2008 C C . LYS A 1 253 ? 4.790 0.274 6.587 1.00 89.75 253 LYS A C 1
ATOM 2010 O O . LYS A 1 253 ? 5.961 0.500 6.295 1.00 89.75 253 LYS A O 1
ATOM 2015 N N . ALA A 1 254 ? 4.441 -0.652 7.475 1.00 88.69 254 ALA A N 1
ATOM 2016 C CA . ALA A 1 254 ? 5.381 -1.512 8.190 1.00 88.69 254 ALA A CA 1
ATOM 2017 C C . ALA A 1 254 ? 4.638 -2.757 8.709 1.00 88.69 254 ALA A C 1
ATOM 2019 O O . ALA A 1 254 ? 4.271 -2.798 9.885 1.00 88.69 254 ALA A O 1
ATOM 2020 N N . PRO A 1 255 ? 4.415 -3.778 7.860 1.00 89.19 255 PRO A N 1
ATOM 2021 C CA . PRO A 1 255 ? 3.466 -4.852 8.165 1.00 89.19 255 PRO A CA 1
ATOM 2022 C C . PRO A 1 255 ? 3.788 -5.643 9.438 1.00 89.19 255 PRO A C 1
ATOM 2024 O O . PRO A 1 255 ? 2.900 -5.941 10.236 1.00 89.19 255 PRO A O 1
ATOM 2027 N N . GLU A 1 256 ? 5.071 -5.921 9.678 1.00 86.31 256 GLU A N 1
ATOM 2028 C CA . GLU A 1 256 ? 5.517 -6.586 10.909 1.00 86.31 256 GLU A CA 1
ATOM 2029 C C . GLU A 1 256 ? 5.678 -5.601 12.079 1.00 86.31 256 GLU A C 1
ATOM 2031 O O . GLU A 1 256 ? 5.251 -5.889 13.199 1.00 86.31 256 GLU A O 1
ATOM 2036 N N . GLY A 1 257 ? 6.233 -4.411 11.818 1.00 84.75 257 GLY A N 1
ATOM 2037 C CA . GLY A 1 257 ? 6.506 -3.385 12.837 1.00 84.75 257 GLY A CA 1
ATOM 2038 C C . GLY A 1 257 ? 5.262 -2.685 13.396 1.00 84.75 257 GLY A C 1
ATOM 2039 O O . GLY A 1 257 ? 5.325 -2.067 14.454 1.00 84.75 257 GLY A O 1
ATOM 2040 N N . LEU A 1 258 ? 4.121 -2.794 12.713 1.00 91.69 258 LEU A N 1
ATOM 2041 C CA . LEU A 1 258 ? 2.829 -2.239 13.130 1.00 91.69 258 LEU A CA 1
ATOM 2042 C C . LEU A 1 258 ? 1.791 -3.329 13.418 1.00 91.69 258 LEU A C 1
ATOM 2044 O O . LEU A 1 258 ? 0.611 -3.027 13.578 1.00 91.69 258 LEU A O 1
ATOM 2048 N N . SER A 1 259 ? 2.214 -4.593 13.509 1.00 92.56 259 SER A N 1
ATOM 2049 C CA . SER A 1 259 ? 1.313 -5.711 13.777 1.00 92.56 259 SER A CA 1
ATOM 2050 C C . SER A 1 259 ? 0.585 -5.528 15.119 1.00 92.56 259 SER A C 1
ATOM 2052 O O . SER A 1 259 ? 1.250 -5.432 16.153 1.00 92.56 259 SER A O 1
ATOM 2054 N N . PRO A 1 260 ? -0.763 -5.544 15.165 1.00 93.31 260 PRO A N 1
ATOM 2055 C CA . PRO A 1 260 ? -1.524 -5.351 16.401 1.00 93.31 260 PRO A CA 1
ATOM 2056 C C . PRO A 1 260 ? -1.335 -6.487 17.417 1.00 93.31 260 PRO A C 1
ATOM 2058 O O . PRO A 1 260 ? -1.645 -6.298 18.590 1.00 93.31 260 PRO A O 1
ATOM 2061 N N . TYR A 1 2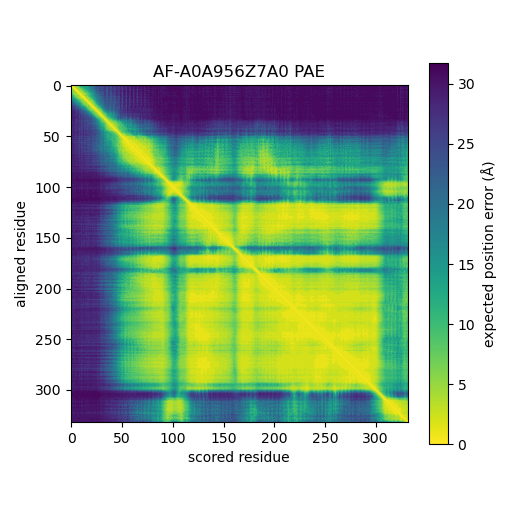61 ? -0.789 -7.634 16.996 1.00 90.69 261 TYR A N 1
ATOM 2062 C CA . TYR A 1 261 ? -0.407 -8.728 17.895 1.00 90.69 261 TYR A CA 1
ATOM 2063 C C . TYR A 1 261 ? 0.829 -8.404 18.739 1.00 90.69 261 TYR A C 1
ATOM 2065 O O . TYR A 1 261 ? 0.898 -8.798 19.897 1.00 90.69 261 TYR A O 1
ATOM 2073 N N . ASN A 1 262 ? 1.809 -7.718 18.147 1.00 88.44 262 ASN A N 1
ATOM 2074 C CA . ASN A 1 262 ? 3.108 -7.458 18.772 1.00 88.44 262 ASN A CA 1
ATOM 2075 C C . ASN A 1 262 ? 3.202 -6.018 19.300 1.00 88.44 262 ASN A C 1
ATOM 2077 O O . ASN A 1 262 ? 3.806 -5.768 20.339 1.00 88.44 262 ASN A O 1
ATOM 2081 N N . TYR A 1 263 ? 2.578 -5.070 18.596 1.00 93.81 263 TYR A N 1
ATOM 2082 C CA . TYR A 1 263 ? 2.687 -3.633 18.839 1.00 93.81 263 TYR A CA 1
ATOM 2083 C C . TYR A 1 263 ? 1.302 -2.963 18.905 1.00 93.81 263 TYR A C 1
ATOM 2085 O O . TYR A 1 263 ? 1.016 -2.049 18.129 1.00 93.81 263 TYR A O 1
ATOM 2093 N N . PRO A 1 264 ? 0.412 -3.362 19.837 1.00 93.94 264 PRO A N 1
ATOM 2094 C CA . PRO A 1 264 ? -0.981 -2.905 19.866 1.00 93.94 264 PRO A CA 1
ATOM 2095 C C . PRO A 1 264 ? -1.126 -1.384 20.013 1.00 93.94 264 PRO A C 1
ATOM 2097 O O . PRO A 1 264 ? -2.024 -0.791 19.419 1.00 93.94 264 PRO A O 1
ATOM 2100 N N . LYS A 1 265 ? -0.228 -0.725 20.763 1.00 95.06 265 LYS A N 1
ATOM 2101 C CA . LYS A 1 265 ? -0.225 0.742 20.905 1.00 95.06 265 LYS A CA 1
ATOM 2102 C C . LYS A 1 265 ? 0.128 1.442 19.587 1.00 95.06 265 LYS A C 1
ATOM 2104 O O . LYS A 1 265 ? -0.578 2.364 19.193 1.00 95.06 265 LYS A O 1
ATOM 2109 N N . ALA A 1 266 ? 1.170 0.976 18.893 1.00 94.88 266 ALA A N 1
ATOM 2110 C CA . ALA A 1 266 ? 1.582 1.526 17.601 1.00 94.88 266 ALA A CA 1
ATOM 2111 C C . ALA A 1 266 ? 0.529 1.260 16.514 1.00 94.88 266 ALA A C 1
ATOM 2113 O O . ALA A 1 266 ? 0.171 2.164 15.765 1.00 94.88 266 ALA A O 1
ATOM 2114 N N . ALA A 1 267 ? -0.038 0.050 16.485 1.00 95.31 267 ALA A N 1
ATOM 2115 C CA . ALA A 1 267 ? -1.131 -0.307 15.586 1.00 95.31 267 ALA A CA 1
ATOM 2116 C C . ALA A 1 267 ? -2.373 0.566 15.820 1.00 95.31 267 ALA A C 1
ATOM 2118 O O . ALA A 1 267 ? -2.998 1.025 14.867 1.00 95.31 267 ALA A O 1
ATOM 2119 N N . LYS A 1 268 ? -2.717 0.836 17.088 1.00 96.06 268 LYS A N 1
ATOM 2120 C CA . LYS A 1 268 ? -3.820 1.733 17.444 1.00 96.06 268 LYS A CA 1
ATOM 2121 C C . LYS A 1 268 ? -3.556 3.162 16.968 1.00 96.06 268 LYS A C 1
ATOM 2123 O O . LYS A 1 268 ? -4.418 3.713 16.296 1.00 96.06 268 LYS A O 1
ATOM 2128 N N . ALA A 1 269 ? -2.385 3.727 17.262 1.00 96.12 269 ALA A N 1
ATOM 2129 C CA . ALA A 1 269 ? -2.023 5.069 16.802 1.00 96.12 269 ALA A CA 1
ATOM 2130 C C . ALA A 1 269 ? -2.096 5.166 15.269 1.00 96.12 269 ALA A C 1
ATOM 2132 O O . ALA A 1 269 ? -2.727 6.068 14.726 1.00 96.12 269 ALA A O 1
ATOM 2133 N N . ARG A 1 270 ? -1.567 4.160 14.561 1.00 96.50 270 ARG A N 1
ATOM 2134 C CA . ARG A 1 270 ? -1.642 4.108 13.099 1.00 96.50 270 ARG A CA 1
ATOM 2135 C C . ARG A 1 270 ? -3.077 3.977 12.577 1.00 96.50 270 ARG A C 1
ATOM 2137 O O . ARG A 1 270 ? -3.414 4.627 11.593 1.00 96.50 270 ARG A O 1
ATOM 2144 N N . LYS A 1 271 ? -3.935 3.177 13.223 1.00 97.12 271 LYS A N 1
ATOM 2145 C CA . LYS A 1 271 ? -5.373 3.101 12.899 1.00 97.12 271 LYS A CA 1
ATOM 2146 C C . LYS A 1 271 ? -6.015 4.486 12.998 1.00 97.12 271 LYS A C 1
ATOM 2148 O O . LYS A 1 271 ? -6.774 4.872 12.115 1.00 97.12 271 LYS A O 1
ATOM 2153 N N . GLU A 1 272 ? -5.729 5.216 14.072 1.00 97.50 272 GLU A N 1
ATOM 2154 C CA . GLU A 1 272 ? -6.280 6.553 14.313 1.00 97.50 272 GLU A CA 1
ATOM 2155 C C . GLU A 1 272 ? -5.801 7.562 13.259 1.00 97.50 272 GLU A C 1
ATOM 2157 O O . GLU A 1 272 ? -6.627 8.310 12.742 1.00 97.50 272 GLU A O 1
ATOM 2162 N N . GLU A 1 273 ? -4.530 7.508 12.842 1.00 96.88 273 GLU A N 1
ATOM 2163 C CA . GLU A 1 273 ? -4.016 8.299 11.711 1.00 96.88 273 GLU A CA 1
ATOM 2164 C C . GLU A 1 273 ? -4.779 8.014 10.407 1.00 96.88 273 GLU A C 1
ATOM 2166 O O . GLU A 1 273 ? -5.176 8.943 9.702 1.00 96.88 273 GLU A O 1
ATOM 2171 N N . VAL A 1 274 ? -5.024 6.737 10.087 1.00 97.62 274 VAL A N 1
ATOM 2172 C CA . VAL A 1 274 ? -5.786 6.351 8.885 1.00 97.62 274 VAL A CA 1
ATOM 2173 C C . VAL A 1 274 ? -7.219 6.877 8.962 1.00 97.62 274 VAL A C 1
ATOM 2175 O O . VAL A 1 274 ? -7.706 7.474 8.004 1.00 97.62 274 VAL A O 1
ATOM 2178 N N . LEU A 1 275 ? -7.890 6.707 10.104 1.00 98.38 275 LEU A N 1
ATOM 2179 C CA . LEU A 1 275 ? -9.251 7.204 10.314 1.00 98.38 275 LEU A CA 1
ATOM 2180 C C . LEU A 1 275 ? -9.325 8.730 10.194 1.00 98.38 275 LEU A C 1
ATOM 2182 O O . LEU A 1 275 ? -10.242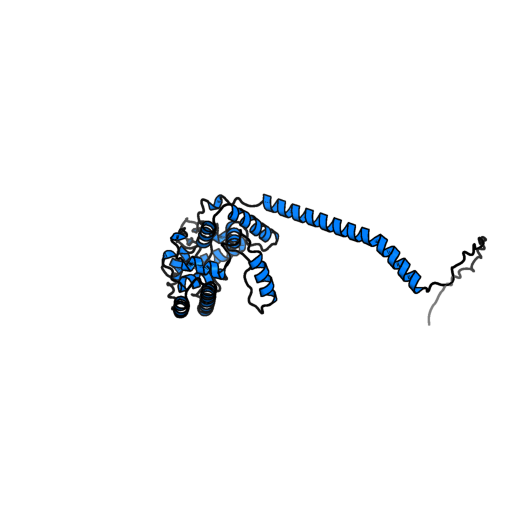 9.242 9.551 1.00 98.38 275 LEU A O 1
ATOM 2186 N N . ALA A 1 276 ? -8.357 9.449 10.768 1.00 97.94 276 ALA A N 1
ATOM 2187 C CA . ALA A 1 276 ? -8.277 10.901 10.669 1.00 97.94 276 ALA A CA 1
ATOM 2188 C C . ALA A 1 276 ? -8.127 11.333 9.208 1.00 97.94 276 ALA A C 1
ATOM 2190 O O . ALA A 1 276 ? -8.830 12.236 8.756 1.00 97.94 276 ALA A O 1
ATOM 2191 N N . LYS A 1 277 ? -7.291 10.626 8.436 1.00 96.81 277 LYS A N 1
ATOM 2192 C CA . LYS A 1 277 ? -7.101 10.922 7.016 1.00 96.81 277 LYS A CA 1
ATOM 2193 C C . LYS A 1 277 ? -8.343 10.626 6.179 1.00 96.81 277 LYS A C 1
ATOM 2195 O O . LYS A 1 277 ? -8.696 11.410 5.304 1.00 96.81 277 LYS A O 1
ATOM 2200 N N . MET A 1 278 ? -9.049 9.533 6.469 1.00 98.25 278 MET A N 1
ATOM 2201 C CA . MET A 1 278 ? -10.335 9.233 5.832 1.00 98.25 278 MET A CA 1
ATOM 2202 C C . MET A 1 278 ? -11.385 10.310 6.135 1.00 98.25 278 MET A C 1
ATOM 2204 O O . MET A 1 278 ? -12.168 10.657 5.252 1.00 98.25 278 MET A O 1
ATOM 2208 N N . PHE A 1 279 ? -11.410 10.840 7.360 1.00 98.31 279 PHE A N 1
ATOM 2209 C CA . PHE A 1 279 ? -12.314 11.925 7.736 1.00 98.31 279 PHE A CA 1
ATOM 2210 C C . PHE A 1 279 ? -11.955 13.242 7.030 1.00 98.31 279 PHE A C 1
ATOM 2212 O O . PHE A 1 279 ? -12.828 13.848 6.417 1.00 98.31 279 PHE A O 1
ATOM 2219 N N . GLU A 1 280 ? -10.674 13.634 7.022 1.00 97.06 280 GLU A N 1
ATOM 2220 C CA . GLU A 1 280 ? -10.160 14.824 6.315 1.00 97.06 280 GLU A CA 1
ATOM 2221 C C . GLU A 1 280 ? -10.529 14.815 4.822 1.00 97.06 280 GLU A C 1
ATOM 2223 O O . GLU A 1 280 ? -10.892 15.842 4.254 1.00 97.06 280 GLU A O 1
ATOM 2228 N N . LEU A 1 281 ? -10.476 13.641 4.185 1.00 96.38 281 LEU A N 1
ATOM 2229 C CA . LEU A 1 281 ? -10.812 13.456 2.770 1.00 96.38 281 LEU A CA 1
ATOM 2230 C C . LEU A 1 281 ? -12.322 13.306 2.504 1.00 96.38 281 LEU A C 1
ATOM 2232 O O . LEU A 1 281 ? -12.719 13.110 1.354 1.00 96.38 281 LEU A O 1
ATOM 2236 N N . GLY A 1 282 ? -13.168 13.356 3.538 1.00 97.44 282 GLY A N 1
ATOM 2237 C CA . GLY A 1 282 ? -14.622 13.210 3.416 1.00 97.44 282 GLY A CA 1
ATOM 2238 C C . GLY A 1 282 ? -15.088 11.792 3.064 1.00 97.44 282 GLY A C 1
ATOM 2239 O O . GLY A 1 282 ? -16.201 11.598 2.578 1.00 97.44 282 GLY A O 1
ATOM 2240 N N . TYR A 1 283 ? -14.253 10.773 3.280 1.00 97.94 283 TYR A N 1
ATOM 2241 C CA . TYR A 1 283 ? -14.594 9.375 2.991 1.00 97.94 283 TYR A CA 1
ATOM 2242 C C . TYR A 1 283 ? -15.547 8.759 4.013 1.00 97.94 283 TYR A C 1
ATOM 2244 O O . TYR A 1 283 ? -16.234 7.786 3.678 1.00 97.94 283 TYR A O 1
ATOM 2252 N N . ILE A 1 284 ? -15.565 9.320 5.223 1.00 98.25 284 ILE A N 1
ATOM 2253 C CA . ILE A 1 284 ? -16.409 8.936 6.355 1.00 98.25 284 ILE A CA 1
ATOM 2254 C C . ILE A 1 284 ? -16.994 10.183 7.018 1.00 98.25 284 ILE A C 1
ATOM 2256 O O . ILE A 1 284 ? -16.404 11.260 6.964 1.00 98.25 284 ILE A O 1
ATOM 2260 N N . THR A 1 285 ? -18.144 10.030 7.668 1.00 98.31 285 THR A N 1
ATOM 2261 C CA . THR A 1 285 ? -18.794 11.111 8.417 1.00 98.31 285 THR A CA 1
ATOM 2262 C C . THR A 1 285 ? -18.199 11.262 9.815 1.00 98.31 285 THR A C 1
ATOM 2264 O O . THR A 1 285 ? -17.577 10.344 10.353 1.00 98.31 285 THR A O 1
ATOM 2267 N N . GLU A 1 286 ? -18.435 12.405 10.455 1.00 97.81 286 GLU A N 1
ATOM 2268 C CA . GLU A 1 286 ? -17.975 12.645 11.825 1.00 97.81 286 GLU A CA 1
ATOM 2269 C C . GLU A 1 286 ? -18.510 11.603 12.838 1.00 97.81 286 GLU A C 1
ATOM 2271 O O . GLU A 1 286 ? -17.711 11.087 13.628 1.00 97.81 286 GLU A O 1
ATOM 2276 N N . PRO A 1 287 ? -19.798 11.187 12.808 1.00 98.00 287 PRO A N 1
ATOM 2277 C CA . PRO A 1 287 ? -20.273 10.097 13.662 1.00 98.00 287 PRO A CA 1
ATOM 2278 C C . PRO A 1 287 ? -19.546 8.768 13.417 1.00 98.00 287 PRO A C 1
ATOM 2280 O O . PRO A 1 287 ? -19.212 8.067 14.374 1.00 98.00 287 PRO A O 1
ATOM 2283 N N . GLN A 1 288 ? -19.266 8.423 12.152 1.00 97.88 288 GLN A N 1
ATOM 2284 C CA . GLN A 1 288 ? -18.506 7.216 11.806 1.00 97.88 288 GLN A CA 1
ATOM 2285 C C . GLN A 1 288 ? -17.077 7.287 12.349 1.00 97.88 288 GLN A C 1
ATOM 2287 O O . GLN A 1 288 ? -16.609 6.321 12.950 1.00 97.88 288 GLN A O 1
ATOM 2292 N N . TYR A 1 289 ? -16.416 8.437 12.197 1.00 98.25 289 TYR A N 1
ATOM 2293 C CA . TYR A 1 289 ? -15.076 8.683 12.721 1.00 98.25 289 TYR A CA 1
ATOM 2294 C C . TYR A 1 289 ? -15.031 8.525 14.247 1.00 98.25 289 TYR A C 1
ATOM 2296 O O . TYR A 1 289 ? -14.283 7.693 14.765 1.00 98.25 289 TYR A O 1
ATOM 2304 N N . ARG A 1 290 ? -15.901 9.236 14.981 1.00 97.31 290 ARG A N 1
ATOM 2305 C CA . ARG A 1 290 ? -15.960 9.176 16.455 1.00 97.31 290 ARG A CA 1
ATOM 2306 C C . ARG A 1 290 ? -16.276 7.769 16.973 1.00 97.31 290 ARG A C 1
ATOM 2308 O O . ARG A 1 290 ? -15.745 7.376 18.012 1.00 97.31 290 ARG A O 1
ATOM 2315 N N . ARG A 1 291 ? -17.121 7.008 16.267 1.00 96.25 291 ARG A N 1
ATOM 2316 C CA . ARG A 1 291 ? -17.413 5.604 16.594 1.00 96.25 291 ARG A CA 1
ATOM 2317 C C . ARG A 1 291 ? -16.188 4.713 16.374 1.00 96.25 291 ARG A C 1
ATOM 2319 O O . ARG A 1 291 ? -15.769 4.033 17.304 1.00 96.25 291 ARG A O 1
ATOM 2326 N N . ALA A 1 292 ? -15.553 4.797 15.207 1.00 95.69 292 ALA A N 1
ATOM 2327 C CA . ALA A 1 292 ? -14.402 3.964 14.851 1.00 95.69 292 ALA A CA 1
ATOM 2328 C C . ALA A 1 292 ? -13.160 4.197 15.737 1.00 95.69 292 ALA A C 1
ATOM 2330 O O . ALA A 1 292 ? -12.353 3.280 15.935 1.00 95.69 292 ALA A O 1
ATOM 2331 N N . LEU A 1 293 ? -13.009 5.398 16.312 1.00 95.06 293 LEU A N 1
ATOM 2332 C CA . LEU A 1 293 ? -11.987 5.677 17.328 1.00 95.06 293 LEU A CA 1
ATOM 2333 C C . LEU A 1 293 ? -12.211 4.857 18.609 1.00 95.06 293 LEU A C 1
ATOM 2335 O O . LEU A 1 293 ? -11.255 4.333 19.182 1.00 95.06 293 LEU A O 1
ATOM 2339 N N . LYS A 1 294 ? -13.471 4.712 19.036 1.00 93.62 294 LYS A N 1
ATOM 2340 C CA . LYS A 1 294 ? -13.860 3.985 20.256 1.00 93.62 294 LYS A CA 1
ATOM 2341 C C . LYS A 1 294 ? -13.967 2.474 20.050 1.00 93.62 294 LYS A C 1
ATOM 2343 O O . LYS A 1 294 ? -13.864 1.730 21.025 1.00 93.62 294 LYS A O 1
ATOM 2348 N N . ASP A 1 295 ? -14.160 2.025 18.811 1.00 89.00 295 ASP A N 1
ATOM 2349 C CA . ASP A 1 295 ? -14.293 0.608 18.483 1.00 89.00 295 ASP A CA 1
ATOM 2350 C C . ASP A 1 295 ? -13.040 -0.177 18.903 1.00 89.00 295 ASP A C 1
ATOM 2352 O O . ASP A 1 295 ? -11.915 0.067 18.439 1.00 89.00 295 ASP A O 1
ATOM 2356 N N . LYS A 1 296 ? -13.256 -1.150 19.797 1.00 86.81 296 LYS A N 1
ATOM 2357 C CA . LYS A 1 296 ? -12.240 -2.127 20.188 1.00 86.81 296 LYS A CA 1
ATOM 2358 C C . LYS A 1 296 ? -12.094 -3.147 19.066 1.00 86.81 296 LYS A C 1
ATOM 2360 O O . LYS A 1 296 ? -13.058 -3.808 18.690 1.00 86.81 296 LYS A O 1
ATOM 2365 N N . ILE A 1 297 ? -10.879 -3.275 18.548 1.00 89.38 297 ILE A N 1
ATOM 2366 C CA . ILE A 1 297 ? -10.559 -4.248 17.509 1.00 89.38 297 ILE A CA 1
ATOM 2367 C C . ILE A 1 297 ? -10.359 -5.611 18.169 1.00 89.38 297 ILE A C 1
ATOM 2369 O O . ILE A 1 297 ? -9.463 -5.773 18.996 1.00 89.38 297 ILE A O 1
ATOM 2373 N N . VAL A 1 298 ? -11.205 -6.574 17.808 1.00 91.31 298 VAL A N 1
ATOM 2374 C CA . VAL A 1 298 ? -11.091 -7.963 18.261 1.00 91.31 298 VAL A CA 1
ATOM 2375 C C . VAL A 1 298 ? -10.237 -8.713 17.251 1.00 91.31 298 VAL A C 1
ATOM 2377 O O . VAL A 1 298 ? -10.643 -8.890 16.105 1.00 91.31 298 VAL A O 1
ATOM 2380 N N . LEU A 1 299 ? -9.040 -9.116 17.670 1.00 93.19 299 LEU A N 1
ATOM 2381 C CA . LEU A 1 299 ? -8.152 -9.927 16.845 1.00 93.19 299 LEU A CA 1
ATOM 2382 C C . LEU A 1 299 ? -8.531 -11.402 16.962 1.00 93.19 299 LEU A C 1
ATOM 2384 O O . LEU A 1 299 ? -8.905 -11.876 18.031 1.00 93.19 299 LEU A O 1
ATOM 2388 N N . ASN A 1 300 ? -8.387 -12.125 15.862 1.00 91.00 300 ASN A N 1
ATOM 2389 C CA . ASN A 1 300 ? -8.429 -13.577 15.841 1.00 91.00 300 ASN A CA 1
ATOM 2390 C C . ASN A 1 300 ? -7.158 -14.159 16.479 1.00 91.00 300 ASN A C 1
ATOM 2392 O O . ASN A 1 300 ? -6.083 -13.558 16.387 1.00 91.00 300 ASN A O 1
ATOM 2396 N N . ASP A 1 301 ? -7.259 -15.348 17.067 1.00 81.38 301 ASP A N 1
ATOM 2397 C CA . ASP A 1 301 ? -6.127 -16.009 17.713 1.00 81.38 301 ASP A CA 1
ATOM 2398 C C . ASP A 1 301 ? -5.015 -16.340 16.710 1.00 81.38 301 ASP A C 1
ATOM 2400 O O . ASP A 1 301 ? -5.253 -16.840 15.602 1.00 81.38 301 ASP A 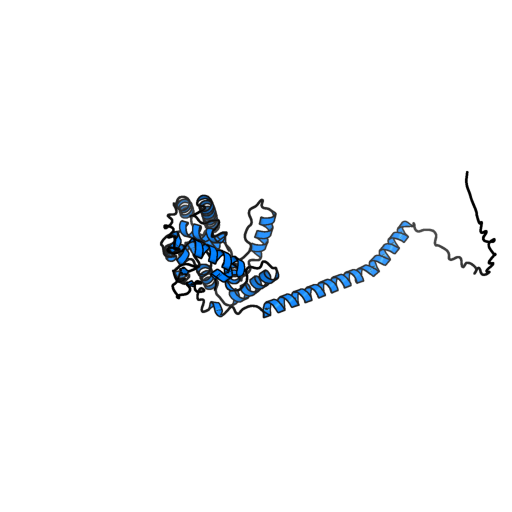O 1
ATOM 2404 N N . ARG A 1 302 ? -3.760 -16.109 17.115 1.00 70.81 302 ARG A N 1
ATOM 2405 C CA . ARG A 1 302 ? -2.592 -16.549 16.346 1.00 70.81 302 ARG A CA 1
ATOM 2406 C C . ARG A 1 302 ? -2.512 -18.074 16.392 1.00 70.81 302 ARG A C 1
ATOM 2408 O O . ARG A 1 302 ? -1.984 -18.646 17.339 1.00 70.81 302 ARG A O 1
ATOM 2415 N N . LYS A 1 303 ? -2.970 -18.749 15.338 1.00 58.31 303 LYS A N 1
ATOM 2416 C CA . LYS A 1 303 ? -2.599 -20.153 15.123 1.00 58.31 303 LYS A CA 1
ATOM 2417 C C . LYS A 1 303 ? -1.112 -20.219 14.764 1.00 58.31 303 LYS A C 1
ATOM 2419 O O . LYS A 1 303 ? -0.720 -19.787 13.680 1.00 58.31 303 LYS A O 1
ATOM 2424 N N . ALA A 1 304 ? -0.286 -20.755 15.661 1.00 52.66 304 ALA A N 1
ATOM 2425 C CA . ALA A 1 304 ? 1.087 -21.134 15.339 1.00 52.66 304 ALA A CA 1
ATOM 2426 C C . ALA A 1 304 ? 1.039 -22.310 14.349 1.00 52.66 304 ALA A C 1
ATOM 2428 O O . ALA A 1 304 ? 0.713 -23.430 14.726 1.00 52.66 304 ALA A O 1
ATOM 2429 N N . LYS A 1 305 ? 1.279 -22.046 13.059 1.00 51.38 305 LYS A N 1
ATOM 2430 C CA . LYS A 1 305 ? 1.167 -23.061 11.992 1.00 51.38 305 LYS A CA 1
ATOM 2431 C C . LYS A 1 305 ? 2.435 -23.892 11.773 1.00 51.38 305 LYS A C 1
ATOM 2433 O O . LYS A 1 305 ? 2.388 -24.853 11.016 1.00 51.38 305 LYS A O 1
ATOM 2438 N N . TYR A 1 306 ? 3.542 -23.616 12.463 1.00 52.34 306 TYR A N 1
ATOM 2439 C CA . TYR A 1 306 ? 4.674 -24.549 12.485 1.00 52.34 306 TYR A CA 1
ATOM 2440 C C . TYR A 1 306 ? 4.402 -25.666 13.496 1.00 52.34 306 TYR A C 1
ATOM 2442 O O . TYR A 1 306 ? 5.081 -25.775 14.511 1.00 52.34 306 TYR A O 1
ATOM 2450 N N . ALA A 1 307 ? 3.359 -26.461 13.255 1.00 50.38 307 ALA A N 1
ATOM 2451 C CA . ALA A 1 307 ? 2.919 -27.473 14.209 1.00 50.38 307 ALA A CA 1
ATOM 2452 C C . ALA A 1 307 ? 3.961 -28.587 14.415 1.00 50.38 307 ALA A C 1
ATOM 2454 O O . ALA A 1 307 ? 3.959 -29.206 15.471 1.00 50.38 307 ALA A O 1
ATOM 2455 N N . ASN A 1 308 ? 4.871 -28.811 13.452 1.00 54.25 308 ASN A N 1
ATOM 2456 C CA . ASN A 1 308 ? 5.770 -29.965 13.512 1.00 54.25 308 ASN A CA 1
ATOM 2457 C C . ASN A 1 308 ? 7.258 -29.642 13.737 1.00 54.25 308 ASN A C 1
ATOM 2459 O O . ASN A 1 308 ? 7.887 -30.404 14.456 1.00 54.25 308 ASN A O 1
ATOM 2463 N N . HIS A 1 309 ? 7.839 -28.539 13.235 1.00 65.56 309 HIS A N 1
ATOM 2464 C CA . HIS A 1 309 ? 9.279 -28.242 13.436 1.00 65.56 309 HIS A CA 1
ATOM 2465 C C . HIS A 1 309 ? 9.616 -26.730 13.384 1.00 65.56 309 HIS A C 1
ATOM 2467 O O . HIS A 1 309 ? 10.320 -26.286 12.475 1.00 65.56 309 HIS A O 1
ATOM 2473 N N . PRO A 1 310 ? 9.138 -25.907 14.337 1.00 66.31 310 PRO A N 1
ATOM 2474 C CA . PRO A 1 310 ? 9.251 -24.444 14.276 1.00 66.31 310 PRO A CA 1
ATOM 2475 C C . PRO A 1 310 ? 10.690 -23.931 14.182 1.00 66.31 310 PRO A C 1
ATOM 2477 O O . PRO A 1 310 ? 10.957 -23.030 13.393 1.00 66.31 310 PRO A O 1
ATOM 2480 N N . TYR A 1 311 ? 11.624 -24.515 14.934 1.00 73.69 311 TYR A N 1
ATOM 2481 C CA . TYR A 1 311 ? 13.018 -24.063 14.951 1.00 73.69 311 TYR A CA 1
ATOM 2482 C C . TYR A 1 311 ? 13.749 -24.365 13.643 1.00 73.69 311 TYR A C 1
ATOM 2484 O O . TYR A 1 311 ? 14.387 -23.477 13.088 1.00 73.69 311 TYR A O 1
ATOM 2492 N N . PHE A 1 312 ? 13.601 -25.585 13.119 1.00 76.31 312 PHE A N 1
ATOM 2493 C CA . PHE A 1 312 ? 14.226 -25.989 11.859 1.00 76.31 312 PHE A CA 1
ATOM 2494 C C . PHE A 1 312 ? 13.695 -25.166 10.685 1.00 76.31 312 PHE A C 1
ATOM 2496 O O . PHE A 1 312 ? 14.473 -24.633 9.905 1.00 76.31 312 PHE A O 1
ATOM 2503 N N . VAL A 1 313 ? 12.373 -24.997 10.599 1.00 74.31 313 VAL A N 1
ATOM 2504 C CA . VAL A 1 313 ? 11.751 -24.200 9.536 1.00 74.31 313 VAL A CA 1
ATOM 2505 C C . VAL A 1 313 ? 12.150 -22.729 9.645 1.00 74.31 313 VAL A C 1
ATOM 2507 O O . VAL A 1 313 ? 12.435 -22.109 8.629 1.00 74.31 313 VAL A O 1
ATOM 2510 N N . THR A 1 314 ? 12.214 -22.168 10.856 1.00 72.06 314 THR A N 1
ATOM 2511 C CA . THR A 1 314 ? 12.646 -20.774 11.054 1.00 72.06 314 THR A CA 1
ATOM 2512 C C . THR A 1 314 ? 14.101 -20.577 10.645 1.00 72.06 314 THR A C 1
ATOM 2514 O O . THR A 1 314 ? 14.396 -19.626 9.929 1.00 72.06 314 THR A O 1
ATOM 2517 N N . TYR A 1 315 ? 14.990 -21.483 11.058 1.00 80.81 315 TYR A N 1
ATOM 2518 C CA . TYR A 1 315 ? 16.396 -21.467 10.657 1.00 80.81 315 TYR A CA 1
ATOM 2519 C C . TYR A 1 315 ? 16.537 -21.547 9.130 1.00 80.81 315 TYR A C 1
ATOM 2521 O O . TYR A 1 315 ? 17.206 -20.720 8.519 1.00 80.81 315 TYR A O 1
ATOM 2529 N N . LEU A 1 316 ? 15.815 -22.477 8.504 1.00 79.56 316 LEU A N 1
ATOM 2530 C CA . LEU A 1 316 ? 15.854 -22.685 7.060 1.00 79.56 316 LEU A CA 1
ATOM 2531 C C . LEU A 1 316 ? 15.293 -21.479 6.293 1.00 79.56 316 LEU A C 1
ATOM 2533 O O . LEU A 1 316 ? 15.858 -21.079 5.284 1.00 79.56 316 LEU A O 1
ATOM 2537 N N . ILE A 1 317 ? 14.222 -20.850 6.789 1.00 74.44 317 ILE A N 1
ATOM 2538 C CA . ILE A 1 317 ? 13.701 -19.599 6.223 1.00 74.44 317 ILE A CA 1
ATOM 2539 C C . ILE A 1 317 ? 14.741 -18.483 6.345 1.00 74.44 317 ILE A C 1
ATOM 2541 O O . ILE A 1 317 ? 14.965 -17.795 5.361 1.00 74.44 317 ILE A O 1
ATOM 2545 N N . GLN A 1 318 ? 15.398 -18.307 7.494 1.00 76.38 318 GLN A N 1
ATOM 2546 C CA . GLN A 1 318 ? 16.434 -17.277 7.659 1.00 76.38 318 GLN A CA 1
ATOM 2547 C C . GLN A 1 318 ? 17.606 -17.479 6.695 1.00 76.38 318 GLN A C 1
ATOM 2549 O O . GLN A 1 318 ? 18.075 -16.519 6.087 1.00 76.38 318 GLN A O 1
ATOM 2554 N N . GLU A 1 319 ? 18.048 -18.721 6.517 1.00 83.06 319 GLU A N 1
ATOM 2555 C CA . GLU A 1 319 ? 19.128 -19.051 5.591 1.00 83.06 319 GLU A CA 1
ATOM 2556 C C . GLU A 1 319 ? 18.709 -18.809 4.131 1.00 83.06 319 GLU A C 1
ATOM 2558 O O . GLU A 1 319 ? 19.445 -18.190 3.362 1.00 83.06 319 GLU A O 1
ATOM 2563 N N . LEU A 1 320 ? 17.479 -19.181 3.762 1.00 80.00 320 LEU A N 1
ATOM 2564 C CA . LEU A 1 320 ? 16.924 -18.893 2.438 1.00 80.00 320 LEU A CA 1
ATOM 2565 C C . LEU A 1 320 ? 16.708 -17.388 2.197 1.00 80.00 320 LEU A C 1
ATOM 2567 O O . LEU A 1 320 ? 16.998 -16.902 1.104 1.00 80.00 320 LEU A O 1
ATOM 2571 N N . GLU A 1 321 ? 16.236 -16.633 3.193 1.00 74.31 321 GLU A N 1
ATOM 2572 C CA . GLU A 1 321 ? 16.088 -15.174 3.104 1.00 74.31 321 GLU A CA 1
ATOM 2573 C C . GLU A 1 321 ? 17.453 -14.487 2.951 1.00 74.31 321 GLU A C 1
ATOM 2575 O O . GLU A 1 321 ? 17.549 -13.503 2.219 1.00 74.31 321 GLU A O 1
ATOM 2580 N N . ALA A 1 322 ? 18.511 -15.004 3.584 1.00 76.25 322 ALA A N 1
ATOM 2581 C CA . ALA A 1 322 ? 19.869 -14.483 3.435 1.00 76.25 322 ALA A CA 1
ATOM 2582 C C . ALA A 1 322 ? 20.461 -14.762 2.042 1.00 76.25 322 ALA A C 1
ATOM 2584 O O . ALA A 1 322 ? 21.134 -13.898 1.483 1.00 76.25 322 ALA A O 1
ATOM 2585 N N . MET A 1 323 ? 20.197 -15.941 1.470 1.00 77.31 323 MET A N 1
ATOM 2586 C CA . MET A 1 323 ? 20.728 -16.334 0.158 1.00 77.31 323 MET A CA 1
ATOM 2587 C C . MET A 1 323 ? 19.977 -15.701 -1.017 1.00 77.31 323 MET A C 1
ATOM 2589 O O . MET A 1 323 ? 20.601 -15.247 -1.974 1.00 77.31 323 MET A O 1
ATOM 2593 N N . TYR A 1 324 ? 18.644 -15.685 -0.961 1.00 74.12 324 TYR A N 1
ATOM 2594 C CA . TYR A 1 324 ? 17.794 -15.307 -2.097 1.00 74.12 324 TYR A CA 1
ATOM 2595 C C . TYR A 1 324 ? 17.063 -13.976 -1.892 1.00 74.12 324 TYR A C 1
ATOM 2597 O O . TYR A 1 324 ? 16.509 -13.415 -2.836 1.00 74.12 324 TYR A O 1
ATOM 2605 N N . GLY A 1 325 ? 17.070 -13.441 -0.672 1.00 69.38 325 GLY A N 1
ATOM 2606 C CA . GLY A 1 325 ? 16.252 -12.300 -0.289 1.00 69.38 325 GLY A CA 1
ATOM 2607 C C . GLY A 1 325 ? 14.830 -12.716 0.097 1.00 69.38 325 GLY A C 1
ATOM 2608 O O . GLY A 1 325 ? 14.231 -13.626 -0.481 1.00 69.38 325 GLY A O 1
ATOM 2609 N N . ALA A 1 326 ? 14.261 -12.001 1.069 1.00 62.97 326 ALA A N 1
ATOM 2610 C CA . ALA A 1 326 ? 12.913 -12.257 1.578 1.00 62.97 326 ALA A CA 1
ATOM 2611 C C . ALA A 1 326 ? 11.828 -12.198 0.495 1.00 62.97 326 ALA A C 1
ATOM 2613 O O . ALA A 1 326 ? 10.838 -12.919 0.580 1.00 62.97 326 ALA A O 1
ATOM 2614 N N . ASP A 1 327 ? 12.005 -11.368 -0.532 1.00 59.00 327 ASP A N 1
ATOM 2615 C CA . ASP A 1 327 ? 11.027 -11.258 -1.607 1.00 59.00 327 ASP A CA 1
ATOM 2616 C C . ASP A 1 327 ? 11.058 -12.477 -2.536 1.00 59.00 327 ASP A C 1
ATOM 2618 O O . ASP A 1 327 ? 9.996 -13.031 -2.781 1.00 59.00 327 ASP A O 1
ATOM 2622 N N . VAL A 1 328 ? 12.216 -12.981 -2.975 1.00 65.81 328 VAL A N 1
ATOM 2623 C CA . VAL A 1 328 ? 12.269 -14.192 -3.826 1.00 65.81 328 VAL A CA 1
ATOM 2624 C C . VAL A 1 328 ? 11.638 -15.378 -3.100 1.00 65.81 328 VAL A C 1
ATOM 2626 O O . VAL A 1 328 ? 10.734 -16.027 -3.616 1.00 65.81 328 VAL A O 1
ATOM 2629 N N . LEU A 1 329 ? 11.992 -15.572 -1.828 1.00 65.88 329 LEU A N 1
ATOM 2630 C CA . LEU A 1 329 ? 11.437 -16.653 -1.017 1.00 65.88 329 LEU A CA 1
ATOM 2631 C C . LEU A 1 329 ? 9.899 -16.593 -0.882 1.00 65.88 329 LEU A C 1
ATOM 2633 O O . LEU A 1 329 ? 9.231 -17.624 -0.757 1.00 65.88 329 LEU A O 1
ATOM 2637 N N . ARG A 1 330 ? 9.332 -15.380 -0.907 1.00 60.41 330 ARG A N 1
ATOM 2638 C CA . ARG A 1 330 ? 7.894 -15.099 -0.754 1.00 60.41 330 ARG A CA 1
ATOM 2639 C C . ARG A 1 330 ? 7.151 -14.895 -2.078 1.00 60.41 330 ARG A C 1
ATOM 2641 O O . ARG A 1 330 ? 5.937 -14.686 -2.051 1.00 60.41 330 ARG A O 1
ATOM 2648 N N . HIS A 1 331 ? 7.837 -14.942 -3.210 1.00 54.62 331 HIS A N 1
ATOM 2649 C CA . HIS A 1 331 ? 7.231 -14.785 -4.531 1.00 54.62 331 HIS A CA 1
ATOM 2650 C C . HIS A 1 331 ? 7.503 -15.989 -5.449 1.00 54.62 331 HIS A C 1
ATOM 2652 O O . HIS A 1 331 ? 6.790 -16.126 -6.432 1.00 54.62 331 HIS A O 1
ATOM 2658 N N . GLY A 1 332 ? 8.393 -16.913 -5.069 1.00 50.47 332 GLY A N 1
ATOM 2659 C CA . GLY A 1 332 ? 8.744 -18.077 -5.887 1.00 50.47 332 GLY A CA 1
ATOM 2660 C C . GLY A 1 332 ? 9.907 -17.761 -6.804 1.00 50.47 332 GLY A C 1
ATOM 2661 O O . GLY A 1 332 ? 9.742 -16.865 -7.661 1.00 50.47 332 GLY A O 1
#